Protein AF-A0A259Y8D0-F1 (afdb_monomer)

Structure (mmCIF, N/CA/C/O backbone):
data_AF-A0A259Y8D0-F1
#
_entry.id   AF-A0A259Y8D0-F1
#
loop_
_atom_site.group_PDB
_atom_site.id
_atom_site.type_symbol
_atom_site.label_atom_id
_atom_site.label_alt_id
_atom_site.label_comp_id
_atom_site.label_asym_id
_atom_site.label_entity_id
_atom_site.label_seq_id
_atom_site.pdbx_PDB_ins_code
_atom_site.Cartn_x
_atom_site.Cartn_y
_atom_site.Cartn_z
_atom_site.occupancy
_atom_site.B_iso_or_equiv
_atom_site.auth_seq_id
_atom_site.auth_comp_id
_atom_site.auth_asym_id
_atom_site.auth_atom_id
_atom_site.pdbx_PDB_model_num
ATOM 1 N N . MET A 1 1 ? -6.351 0.057 23.855 1.00 78.00 1 MET A N 1
ATOM 2 C CA . MET A 1 1 ? -6.871 -0.210 22.491 1.00 78.00 1 MET A CA 1
ATOM 3 C C . MET A 1 1 ? -7.832 0.919 22.173 1.00 78.00 1 MET A C 1
ATOM 5 O O . MET A 1 1 ? -8.224 1.600 23.100 1.00 78.00 1 MET A O 1
ATOM 9 N N . LYS A 1 2 ? -8.185 1.182 20.919 1.00 80.38 2 LYS A N 1
ATOM 10 C CA . LYS A 1 2 ? -9.158 2.220 20.550 1.00 80.38 2 LYS A CA 1
ATOM 11 C C . LYS A 1 2 ? -9.999 1.740 19.380 1.00 80.38 2 LYS A C 1
ATOM 13 O O . LYS A 1 2 ? -9.548 0.895 18.612 1.00 80.38 2 LYS A O 1
ATOM 18 N N . LEU A 1 3 ? -11.207 2.277 19.235 1.00 84.44 3 LEU A N 1
ATOM 19 C CA . LEU A 1 3 ? -11.969 2.098 18.001 1.00 84.44 3 LEU A CA 1
ATOM 20 C C . LEU A 1 3 ? -11.179 2.671 16.818 1.00 84.44 3 LEU A C 1
ATOM 22 O O . LEU A 1 3 ? -10.475 3.676 16.956 1.00 84.44 3 LEU A O 1
ATOM 26 N N . ALA A 1 4 ? -11.287 2.018 15.666 1.00 79.12 4 ALA A N 1
ATOM 27 C CA . ALA A 1 4 ? -10.722 2.517 14.422 1.00 79.12 4 ALA A CA 1
ATOM 28 C C . ALA A 1 4 ? -11.336 3.889 14.052 1.00 79.12 4 ALA A C 1
ATOM 30 O O . ALA A 1 4 ? -12.462 4.198 14.461 1.00 79.12 4 ALA A O 1
ATOM 31 N N . PRO A 1 5 ? -10.637 4.735 13.272 1.00 78.94 5 PRO A N 1
ATOM 32 C CA . PRO A 1 5 ? -11.161 6.037 12.864 1.00 78.94 5 PRO A CA 1
ATOM 33 C C . PRO A 1 5 ? -12.564 5.950 12.246 1.00 78.94 5 PRO A C 1
ATOM 35 O O . PRO A 1 5 ? -12.859 5.037 11.478 1.00 78.94 5 PRO A O 1
ATOM 38 N N . ARG A 1 6 ? -13.428 6.920 12.579 1.00 79.81 6 ARG A N 1
ATOM 39 C CA . ARG A 1 6 ? -14.836 7.014 12.132 1.00 79.81 6 ARG A CA 1
ATOM 40 C C . ARG A 1 6 ? -15.725 5.816 12.501 1.00 79.81 6 ARG A C 1
ATOM 42 O O . ARG A 1 6 ? -16.852 5.765 12.017 1.00 79.81 6 ARG A O 1
ATOM 49 N N . THR A 1 7 ? -15.246 4.913 13.357 1.00 86.25 7 THR A N 1
ATOM 50 C CA . THR A 1 7 ? -16.024 3.809 13.923 1.00 86.25 7 THR A CA 1
ATOM 51 C C . THR A 1 7 ? -16.591 4.221 15.277 1.00 86.25 7 THR A C 1
ATOM 53 O O . THR A 1 7 ? -15.884 4.816 16.091 1.00 86.25 7 THR A O 1
ATOM 56 N N . GLU A 1 8 ? -17.855 3.899 15.530 1.00 92.94 8 GLU A N 1
ATOM 57 C CA . GLU A 1 8 ? -18.569 4.274 16.750 1.00 92.94 8 GLU A CA 1
ATOM 58 C C . GLU A 1 8 ? -19.302 3.080 17.351 1.00 92.94 8 GLU A C 1
ATOM 60 O O . GLU A 1 8 ? -19.829 2.225 16.643 1.00 92.94 8 GLU A O 1
ATOM 65 N N . LEU A 1 9 ? -19.358 3.060 18.679 1.00 92.31 9 LEU A N 1
ATOM 66 C CA . LEU A 1 9 ? -20.240 2.200 19.452 1.00 92.31 9 LEU A CA 1
ATOM 67 C C . LEU A 1 9 ? -21.188 3.099 20.228 1.00 92.31 9 LEU A C 1
ATOM 69 O O . LEU A 1 9 ? -20.731 3.965 20.976 1.00 92.31 9 LEU A O 1
ATOM 73 N N . TYR A 1 10 ? -22.489 2.905 20.060 1.00 92.50 10 TYR A N 1
ATOM 74 C CA . TYR A 1 10 ? -23.485 3.716 20.749 1.00 92.50 10 TYR A CA 1
ATOM 75 C C . TYR A 1 10 ? -24.749 2.925 21.076 1.00 92.50 10 TYR A C 1
ATOM 77 O O . TYR A 1 10 ? -25.012 1.850 20.537 1.00 92.50 10 TYR A O 1
ATOM 85 N N . GLU A 1 11 ? -25.528 3.479 21.998 1.00 93.69 11 GLU A N 1
ATOM 86 C CA . GLU A 1 11 ? -26.860 3.003 22.352 1.00 93.69 11 GLU A CA 1
ATOM 87 C C . GLU A 1 11 ? -27.902 3.678 21.451 1.00 93.69 11 GLU A C 1
ATOM 89 O O . GLU A 1 11 ? -27.891 4.896 21.275 1.00 93.69 11 GLU A O 1
ATOM 94 N N . SER A 1 12 ? -28.788 2.876 20.873 1.00 92.38 12 SER A N 1
ATOM 95 C CA . SER A 1 12 ? -29.965 3.294 20.109 1.00 92.38 12 SER A CA 1
ATOM 96 C C . SER A 1 12 ? -31.240 2.867 20.838 1.00 92.38 12 SER A C 1
ATOM 98 O O . SER A 1 12 ? -31.193 2.009 21.721 1.00 92.38 12 SER A O 1
ATOM 100 N N . ASP A 1 13 ? -32.396 3.366 20.397 1.00 88.38 13 ASP A N 1
ATOM 101 C CA . ASP A 1 13 ? -33.708 2.962 20.933 1.00 88.38 13 ASP A CA 1
ATOM 102 C C . ASP A 1 13 ? -33.968 1.444 20.829 1.00 88.38 13 ASP A C 1
ATOM 104 O O . ASP A 1 13 ? -34.766 0.886 21.580 1.00 88.38 13 ASP A O 1
ATOM 108 N N . SER A 1 14 ? -33.290 0.764 19.898 1.00 85.19 14 SER A N 1
ATOM 109 C CA . SER A 1 14 ? -33.403 -0.680 19.652 1.00 85.19 14 SER A CA 1
ATOM 110 C C . SER A 1 14 ? -32.296 -1.530 20.292 1.00 85.19 14 SER A C 1
ATOM 112 O O . SER A 1 14 ? -32.296 -2.748 20.116 1.00 85.19 14 SER A O 1
ATOM 114 N N . GLY A 1 15 ? -31.354 -0.918 21.016 1.00 91.56 15 GLY A N 1
ATOM 115 C CA . GLY A 1 15 ? -30.192 -1.590 21.610 1.00 91.56 15 GLY A CA 1
ATOM 116 C C . GLY A 1 15 ? -28.860 -1.012 21.131 1.00 91.56 15 GLY A C 1
ATOM 117 O O . GLY A 1 15 ? -28.797 0.116 20.646 1.00 91.56 15 GLY A O 1
ATOM 118 N N . PHE A 1 16 ? -27.774 -1.770 21.262 1.00 93.50 16 PHE A N 1
ATOM 119 C CA . PHE A 1 16 ? -26.425 -1.281 20.961 1.00 93.50 16 PHE A CA 1
ATOM 120 C C . PHE A 1 16 ? -26.044 -1.483 19.496 1.00 93.50 16 PHE A C 1
ATOM 122 O O . PHE A 1 16 ? -26.379 -2.502 18.891 1.00 93.50 16 PHE A O 1
ATOM 129 N N . VAL A 1 17 ? -25.322 -0.518 18.931 1.00 93.62 17 VAL A N 1
ATOM 130 C CA . VAL A 1 17 ? -24.953 -0.489 17.512 1.00 93.62 17 VAL A CA 1
ATOM 131 C C . VAL A 1 17 ? -23.462 -0.212 17.358 1.00 93.62 17 VAL A C 1
ATOM 133 O O . VAL A 1 17 ? -22.900 0.631 18.057 1.00 93.62 17 VAL A O 1
ATOM 136 N N . LEU A 1 18 ? -22.838 -0.923 16.419 1.00 93.00 18 LEU A N 1
ATOM 137 C CA . LEU A 1 18 ? -21.553 -0.573 15.822 1.00 93.00 18 LEU A CA 1
ATOM 138 C C . LEU A 1 18 ? -21.813 0.145 14.496 1.00 93.00 18 LEU A C 1
ATOM 140 O O . LEU A 1 18 ? -22.412 -0.446 13.598 1.00 93.00 18 LEU A O 1
ATOM 144 N N . ARG A 1 19 ? -21.323 1.378 14.364 1.00 93.56 19 ARG A N 1
ATOM 145 C CA . ARG A 1 19 ? -21.245 2.093 13.086 1.00 93.56 19 ARG A CA 1
ATOM 146 C C . ARG A 1 19 ? -19.813 2.040 12.584 1.00 93.56 19 ARG A C 1
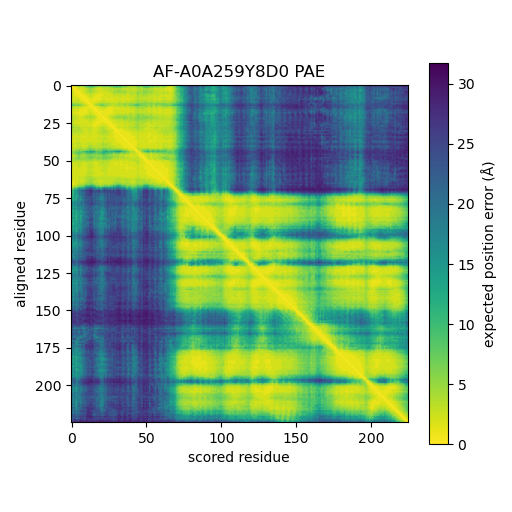ATOM 148 O O . ARG A 1 19 ? -18.900 2.469 13.289 1.00 93.56 19 ARG A O 1
ATOM 155 N N . THR A 1 20 ? -19.603 1.483 11.403 1.00 87.75 20 THR A N 1
ATOM 156 C CA . THR A 1 20 ? -18.277 1.333 10.793 1.00 87.75 20 THR A CA 1
ATOM 157 C C . THR A 1 20 ? -17.866 2.592 10.025 1.00 87.75 20 THR A C 1
ATOM 159 O O . THR A 1 20 ? -18.640 3.532 9.840 1.00 87.75 20 THR A O 1
ATOM 162 N N . ALA A 1 21 ? -16.603 2.651 9.595 1.00 83.19 21 ALA A N 1
ATOM 163 C CA . ALA A 1 21 ? -16.037 3.826 8.927 1.00 83.19 21 ALA A CA 1
ATOM 164 C C . ALA A 1 21 ? -16.689 4.158 7.566 1.00 83.19 21 ALA A C 1
ATOM 166 O O . ALA A 1 21 ? -16.626 5.309 7.123 1.00 83.19 21 ALA A O 1
ATOM 167 N N . ASP A 1 22 ? -17.290 3.162 6.920 1.00 84.25 22 ASP A N 1
ATOM 168 C CA . ASP A 1 22 ? -18.081 3.229 5.686 1.00 84.25 22 ASP A CA 1
ATOM 169 C C . ASP A 1 22 ? -19.583 3.459 5.932 1.00 84.25 22 ASP A C 1
ATOM 171 O O . ASP A 1 22 ? -20.365 3.442 4.986 1.00 84.25 22 ASP A O 1
ATOM 175 N N . ASP A 1 23 ? -19.961 3.764 7.176 1.00 86.94 23 ASP A N 1
ATOM 176 C CA . ASP A 1 23 ? -21.330 4.074 7.598 1.00 86.94 23 ASP A CA 1
ATOM 177 C C . ASP A 1 23 ? -22.300 2.879 7.564 1.00 86.94 23 ASP A C 1
ATOM 179 O O . ASP A 1 23 ? -23.520 3.049 7.601 1.00 86.94 23 ASP A O 1
ATOM 183 N N . GLU A 1 24 ? -21.781 1.648 7.559 1.00 89.25 24 GLU A N 1
ATOM 184 C CA . GLU A 1 24 ? -22.597 0.462 7.818 1.00 89.25 24 GLU A CA 1
ATOM 185 C C . GLU A 1 24 ? -22.925 0.336 9.311 1.00 89.25 24 GLU A C 1
ATOM 187 O O . GLU A 1 24 ? -22.173 0.764 10.189 1.00 89.25 24 GLU A O 1
ATOM 192 N N . HIS A 1 25 ? -24.093 -0.238 9.600 1.00 92.19 25 HIS A N 1
ATOM 193 C CA . HIS A 1 25 ? -24.653 -0.308 10.945 1.00 92.19 25 HIS A CA 1
ATOM 194 C C . HIS A 1 25 ? -24.932 -1.762 11.329 1.00 92.19 25 HIS A C 1
ATOM 196 O O . HIS A 1 25 ? -25.721 -2.446 10.676 1.00 92.19 25 HIS A O 1
ATOM 202 N N . PHE A 1 26 ? -24.327 -2.218 12.425 1.00 90.25 26 PHE A N 1
ATOM 203 C CA . PHE A 1 26 ? -24.471 -3.580 12.935 1.00 90.25 26 PHE A CA 1
ATOM 204 C C . PHE A 1 26 ? -25.063 -3.572 14.340 1.00 90.25 26 PHE A C 1
ATOM 206 O O . PHE A 1 26 ? -24.508 -2.969 15.259 1.00 90.25 26 PHE A O 1
ATOM 213 N N . ALA A 1 27 ? -26.175 -4.282 14.523 1.00 91.69 27 ALA A N 1
ATOM 214 C CA . ALA A 1 27 ? -26.769 -4.478 15.838 1.00 91.69 27 ALA A CA 1
ATOM 215 C C . ALA A 1 27 ? -25.906 -5.426 16.686 1.00 91.69 27 ALA A C 1
ATOM 217 O O . ALA A 1 27 ? -25.521 -6.511 16.244 1.00 91.69 27 ALA A O 1
ATOM 218 N N . LEU A 1 28 ? -25.636 -5.030 17.926 1.00 89.75 28 LEU A N 1
ATOM 219 C CA . LEU A 1 28 ? -24.888 -5.812 18.899 1.00 89.75 28 LEU A CA 1
ATOM 220 C C . LEU A 1 28 ? -25.861 -6.478 19.868 1.00 89.75 28 LEU A C 1
ATOM 222 O O . LEU A 1 28 ? -26.603 -5.812 20.586 1.00 89.75 28 LEU A O 1
ATOM 226 N N . ALA A 1 29 ? -25.827 -7.808 19.921 1.00 90.62 29 ALA A N 1
ATOM 227 C CA . ALA A 1 29 ? -26.634 -8.605 20.843 1.00 90.62 29 ALA A CA 1
ATOM 228 C C . ALA A 1 29 ? -26.028 -8.628 22.263 1.00 90.62 29 ALA A C 1
ATOM 230 O O . ALA A 1 29 ? -25.703 -9.693 22.799 1.00 90.62 29 ALA A O 1
ATOM 231 N N . LEU A 1 30 ? -25.847 -7.442 22.844 1.00 90.44 30 LEU A N 1
ATOM 232 C CA . LEU A 1 30 ? -25.327 -7.210 24.191 1.00 90.44 30 LEU A CA 1
ATOM 233 C C . LEU A 1 30 ? -26.409 -6.549 25.054 1.00 90.44 30 LEU A C 1
ATOM 235 O O . LEU A 1 30 ? -27.221 -5.780 24.543 1.00 90.44 30 LEU A O 1
ATOM 239 N N . ASP A 1 31 ? -26.425 -6.840 26.350 1.00 92.75 31 ASP A N 1
ATOM 240 C CA . ASP A 1 31 ? -27.136 -6.008 27.327 1.00 92.75 31 ASP A CA 1
ATOM 241 C C . ASP A 1 31 ? -26.266 -4.823 27.799 1.00 92.75 31 ASP A C 1
ATOM 243 O O . ASP A 1 31 ? -25.138 -4.639 27.338 1.00 92.75 31 ASP A O 1
ATOM 247 N N . ARG A 1 32 ? -26.805 -3.979 28.688 1.00 92.62 32 ARG A N 1
ATOM 248 C CA . ARG A 1 32 ? -26.113 -2.777 29.181 1.00 92.62 32 ARG A CA 1
ATOM 249 C C . ARG A 1 32 ? -24.816 -3.110 29.917 1.00 92.62 32 ARG A C 1
ATOM 251 O O . ARG A 1 32 ? -23.800 -2.486 29.633 1.00 92.62 32 ARG A O 1
ATOM 258 N N . ASP A 1 33 ? -24.833 -4.110 30.793 1.00 92.69 33 ASP A N 1
ATOM 259 C CA . ASP A 1 33 ? -23.656 -4.504 31.575 1.00 92.69 33 ASP A CA 1
ATOM 260 C C . ASP A 1 33 ? -22.582 -5.128 30.667 1.00 92.69 33 ASP A C 1
ATOM 262 O O . ASP A 1 33 ? -21.380 -4.909 30.843 1.00 92.69 33 ASP A O 1
ATOM 266 N N . GLU A 1 34 ? -23.002 -5.899 29.663 1.00 93.69 34 GLU A N 1
ATOM 267 C CA . GLU A 1 34 ? -22.141 -6.465 28.629 1.00 93.69 34 GLU A CA 1
ATOM 268 C C . GLU A 1 34 ? -21.532 -5.376 27.728 1.00 93.69 34 GLU A C 1
ATOM 270 O O . GLU A 1 34 ? -20.341 -5.440 27.401 1.00 93.69 34 GLU A O 1
ATOM 275 N N . PHE A 1 35 ? -22.313 -4.362 27.349 1.00 93.31 35 PHE A N 1
ATOM 276 C CA . PHE A 1 35 ? -21.828 -3.213 26.587 1.00 93.31 35 PHE A CA 1
ATOM 277 C C . PHE A 1 35 ? -20.830 -2.381 27.398 1.00 93.31 35 PHE A C 1
ATOM 279 O O . PHE A 1 35 ? -19.766 -2.039 26.884 1.00 93.31 35 PHE A O 1
ATOM 286 N N . ASP A 1 36 ? -21.111 -2.127 28.675 1.00 91.69 36 ASP A N 1
ATOM 287 C CA . ASP A 1 36 ? -20.216 -1.381 29.561 1.00 91.69 36 ASP A CA 1
ATOM 288 C C . ASP A 1 36 ? -18.882 -2.118 29.760 1.00 91.69 36 ASP A C 1
ATOM 290 O O . ASP A 1 36 ? -17.818 -1.496 29.731 1.00 91.69 36 ASP A O 1
ATOM 294 N N . GLN A 1 37 ? -18.903 -3.453 29.867 1.00 92.38 37 GLN A N 1
ATOM 295 C CA . GLN A 1 37 ? -17.678 -4.264 29.875 1.00 92.38 37 GLN A CA 1
ATOM 296 C C . GLN A 1 37 ? -16.875 -4.127 28.575 1.00 92.38 37 GLN A C 1
ATOM 298 O O . GLN A 1 37 ? -15.646 -4.034 28.617 1.00 92.38 37 GLN A O 1
ATOM 303 N N . LEU A 1 38 ? -17.543 -4.119 27.417 1.00 90.62 38 LEU A N 1
ATOM 304 C CA . LEU A 1 38 ? -16.879 -3.909 26.130 1.00 90.62 38 LEU A CA 1
ATOM 305 C C . LEU A 1 38 ? -16.286 -2.494 26.039 1.00 90.62 38 LEU A C 1
ATOM 307 O O . LEU A 1 38 ? -15.137 -2.341 25.628 1.00 90.62 38 LEU A O 1
ATOM 311 N N . ALA A 1 39 ? -17.028 -1.472 26.468 1.00 89.44 39 ALA A N 1
ATOM 312 C CA . ALA A 1 39 ? -16.575 -0.085 26.478 1.00 89.44 39 ALA A CA 1
ATOM 313 C C . ALA A 1 39 ? -15.357 0.114 27.396 1.00 89.44 39 ALA A C 1
ATOM 315 O O . ALA A 1 39 ? -14.392 0.767 27.002 1.00 89.44 39 ALA A O 1
ATOM 316 N N . GLN A 1 40 ? -15.346 -0.503 28.581 1.00 88.31 40 GLN A N 1
ATOM 317 C CA . GLN A 1 40 ? -14.193 -0.491 29.491 1.00 88.31 40 GLN A CA 1
ATOM 318 C C . GLN A 1 40 ? -12.967 -1.190 28.885 1.00 88.31 40 GLN A C 1
ATOM 320 O O . GLN A 1 40 ? -11.851 -0.671 28.960 1.00 88.31 40 GLN A O 1
ATOM 325 N N . ALA A 1 41 ? -13.165 -2.326 28.216 1.00 85.50 41 ALA A N 1
ATOM 326 C CA . ALA A 1 41 ? -12.082 -3.020 27.524 1.00 85.50 41 ALA A CA 1
ATOM 327 C C . ALA A 1 41 ? -11.484 -2.177 26.392 1.00 85.50 41 ALA A C 1
ATOM 329 O O . ALA A 1 41 ? -10.262 -2.103 26.239 1.00 85.50 41 ALA A O 1
ATOM 330 N N . LEU A 1 42 ? -12.337 -1.486 25.636 1.00 85.62 42 LEU A N 1
ATOM 331 C CA . LEU A 1 42 ? -11.923 -0.563 24.585 1.00 85.62 42 LEU A CA 1
ATOM 332 C C . LEU A 1 42 ? -11.311 0.728 25.127 1.00 85.62 42 LEU A C 1
ATOM 334 O O . LEU A 1 42 ? -10.478 1.303 24.449 1.00 85.62 42 LEU A O 1
ATOM 338 N N . ALA A 1 43 ? -11.648 1.163 26.339 1.00 80.81 43 ALA A N 1
ATOM 339 C CA . ALA A 1 43 ? -10.971 2.267 27.020 1.00 80.81 43 ALA A CA 1
ATOM 340 C C . ALA A 1 43 ? -9.627 1.851 27.654 1.00 80.81 43 ALA A C 1
ATOM 342 O O . ALA A 1 43 ? -8.930 2.687 28.226 1.00 80.81 43 ALA A O 1
ATOM 343 N N . GLY A 1 44 ? -9.262 0.564 27.576 1.00 74.12 44 GLY A N 1
ATOM 344 C CA . GLY A 1 44 ? -8.030 0.024 28.150 1.00 74.12 44 GLY A CA 1
ATOM 345 C C . GLY A 1 44 ? -8.046 -0.098 29.676 1.00 74.12 44 GLY A C 1
ATOM 346 O O . GLY A 1 44 ? -6.986 -0.278 30.270 1.00 74.12 44 GLY A O 1
ATOM 347 N N . SER A 1 45 ? -9.214 0.003 30.318 1.00 71.62 45 SER A N 1
ATOM 348 C CA . SER A 1 45 ? -9.320 -0.007 31.779 1.00 71.62 45 SER A CA 1
ATOM 349 C C . SER A 1 45 ? -9.416 -1.419 32.357 1.00 71.62 45 SER A C 1
ATOM 351 O O . SER A 1 45 ? -8.711 -1.728 33.316 1.00 71.62 45 SER A O 1
ATOM 353 N N . VAL A 1 46 ? -10.260 -2.290 31.790 1.00 80.88 46 VAL A N 1
ATOM 354 C CA . VAL A 1 46 ? -10.521 -3.639 32.326 1.00 80.88 46 VAL A CA 1
ATOM 355 C C . VAL A 1 46 ? -10.839 -4.617 31.195 1.00 80.88 46 VAL A C 1
ATOM 357 O O . VAL A 1 46 ? -11.640 -4.315 30.318 1.00 80.88 46 VAL A O 1
ATOM 360 N N . ALA A 1 47 ? -10.238 -5.811 31.211 1.00 81.31 47 ALA A N 1
ATOM 361 C CA . ALA A 1 47 ? -10.590 -6.867 30.261 1.00 81.31 47 ALA A CA 1
ATOM 362 C C . ALA A 1 47 ? -12.019 -7.390 30.524 1.00 81.31 47 ALA A C 1
ATOM 364 O O . ALA A 1 47 ? -12.385 -7.571 31.689 1.00 81.31 47 ALA A O 1
ATOM 365 N N . PRO A 1 48 ? -12.818 -7.706 29.486 1.00 85.44 48 PRO A N 1
ATOM 366 C CA . PRO A 1 48 ? -14.179 -8.178 29.697 1.00 85.44 48 PRO A CA 1
ATOM 367 C C . PRO A 1 48 ? -14.168 -9.530 30.412 1.00 85.44 48 PRO A C 1
ATOM 369 O O . PRO A 1 48 ? -13.307 -10.375 30.150 1.00 85.44 48 PRO A O 1
ATOM 372 N N . VAL A 1 49 ? -15.142 -9.766 31.291 1.00 86.19 49 VAL A N 1
ATOM 373 C CA . VAL A 1 49 ? -15.248 -11.015 32.064 1.00 86.19 49 VAL A CA 1
ATOM 374 C C . VAL A 1 49 ? -16.245 -11.962 31.400 1.00 86.19 49 VAL A C 1
ATOM 376 O O . VAL A 1 49 ? -15.946 -13.151 31.226 1.00 86.19 49 VAL A O 1
ATOM 379 N N . SER A 1 50 ? -17.383 -11.415 30.966 1.00 88.38 50 SER A N 1
ATOM 380 C CA . SER A 1 50 ? -18.479 -12.141 30.323 1.00 88.38 50 SER A CA 1
ATOM 381 C C . SER A 1 50 ? -18.103 -12.672 28.933 1.00 88.38 50 SER A C 1
ATOM 383 O O . SER A 1 50 ? -17.261 -12.111 28.229 1.00 88.38 50 SER A O 1
ATOM 385 N N . ALA A 1 51 ? -18.748 -13.765 28.512 1.00 87.81 51 ALA A N 1
ATOM 386 C CA . ALA A 1 51 ? -18.450 -14.429 27.241 1.00 87.81 51 ALA A CA 1
ATOM 387 C C . ALA A 1 51 ? -18.783 -13.558 26.018 1.00 87.81 51 ALA A C 1
ATOM 389 O O . ALA A 1 51 ? -17.938 -13.421 25.136 1.00 87.81 51 ALA A O 1
ATOM 390 N N . LYS A 1 52 ? -19.965 -12.921 25.969 1.00 90.75 52 LYS A N 1
ATOM 391 C CA . LYS A 1 52 ? -20.355 -12.125 24.794 1.00 90.75 52 LYS A CA 1
ATOM 392 C C . LYS A 1 52 ? -19.462 -10.901 24.560 1.00 90.75 52 LYS A C 1
ATOM 394 O O . LYS A 1 52 ? -19.023 -10.743 23.424 1.00 90.75 52 LYS A O 1
ATOM 399 N N . PRO A 1 53 ? -19.099 -10.087 25.573 1.00 90.00 53 PRO A N 1
ATOM 400 C CA . PRO A 1 53 ? -18.147 -8.991 25.381 1.00 90.00 53 PRO A CA 1
ATOM 401 C C . PRO A 1 53 ? -16.768 -9.462 24.908 1.00 90.00 53 PRO A C 1
ATOM 403 O O . PRO A 1 53 ? -16.162 -8.810 24.063 1.00 90.00 53 PRO A O 1
ATOM 406 N N . LYS A 1 54 ? -16.282 -10.623 25.382 1.00 86.19 54 LYS A N 1
ATOM 407 C CA . LYS A 1 54 ? -15.040 -11.233 24.869 1.00 86.19 54 LYS A CA 1
ATOM 408 C C . LYS A 1 54 ? -15.157 -11.594 23.391 1.00 86.19 54 LYS A C 1
ATOM 410 O O . LYS A 1 54 ? -14.255 -11.286 22.617 1.00 86.19 54 LYS A O 1
ATOM 415 N N . THR A 1 55 ? -16.261 -12.225 22.995 1.00 86.88 55 THR A N 1
ATOM 416 C CA . THR A 1 55 ? -16.521 -12.576 21.593 1.00 86.88 55 THR A CA 1
ATOM 417 C C . THR A 1 55 ? -16.652 -11.330 20.722 1.00 86.88 55 THR A C 1
ATOM 419 O O . THR A 1 55 ? -16.045 -11.283 19.657 1.00 86.88 55 THR A O 1
ATOM 422 N N . ALA A 1 56 ? -17.375 -10.306 21.183 1.00 89.19 56 ALA A N 1
ATOM 423 C CA . ALA A 1 56 ? -17.523 -9.037 20.477 1.00 89.19 56 ALA A CA 1
ATOM 424 C C . ALA A 1 56 ? -16.169 -8.339 20.296 1.00 89.19 56 ALA A C 1
ATOM 426 O O . ALA A 1 56 ? -15.815 -7.979 19.178 1.00 89.19 56 ALA A O 1
ATOM 427 N N . LEU A 1 57 ? -15.366 -8.229 21.359 1.00 86.75 57 LEU A N 1
ATOM 428 C CA . LEU A 1 57 ? -14.020 -7.660 21.287 1.00 86.75 57 LEU A CA 1
ATOM 429 C C . LEU A 1 57 ? -13.123 -8.437 20.314 1.00 86.75 57 LEU A C 1
ATOM 431 O O . LEU A 1 57 ? -12.429 -7.831 19.502 1.00 86.75 57 LEU A O 1
ATOM 435 N N . SER A 1 58 ? -13.162 -9.772 20.359 1.00 81.31 58 SER A N 1
ATOM 436 C CA . SER A 1 58 ? -12.411 -10.614 19.423 1.00 81.31 58 SER A CA 1
ATOM 437 C C . SER A 1 58 ? -12.856 -10.389 17.979 1.00 81.31 58 SER A C 1
ATOM 439 O O . SER A 1 58 ? -12.005 -10.259 17.108 1.00 81.31 58 SER A O 1
ATOM 441 N N . ALA A 1 59 ? -14.163 -10.316 17.718 1.00 82.75 59 ALA A N 1
ATOM 442 C CA . ALA A 1 59 ? -14.699 -10.073 16.382 1.00 82.75 59 ALA A CA 1
ATOM 443 C C . ALA A 1 59 ? -14.295 -8.690 15.855 1.00 82.75 59 ALA A C 1
ATOM 445 O O . ALA A 1 59 ? -13.864 -8.577 14.713 1.00 82.75 59 ALA A O 1
ATOM 446 N N . LEU A 1 60 ? -14.358 -7.657 16.700 1.00 85.00 60 LEU A N 1
ATOM 447 C CA . LEU A 1 60 ? -13.928 -6.302 16.354 1.00 85.00 60 LEU A CA 1
ATOM 448 C C . LEU A 1 60 ? -12.426 -6.227 16.045 1.00 85.00 60 LEU A C 1
ATOM 450 O O . LEU A 1 60 ? -12.033 -5.525 15.116 1.00 85.00 60 LEU A O 1
ATOM 454 N N . LEU A 1 61 ? -11.591 -6.962 16.786 1.00 79.81 61 LEU A N 1
ATOM 455 C CA . LEU A 1 61 ? -10.157 -7.081 16.504 1.00 79.81 61 LEU A CA 1
ATOM 456 C C . LEU A 1 61 ? -9.907 -7.810 15.179 1.00 79.81 61 LEU A C 1
ATOM 458 O O . LEU A 1 61 ? -9.139 -7.327 14.353 1.00 79.81 61 LEU A O 1
ATOM 462 N N . THR A 1 62 ? -10.575 -8.943 14.948 1.00 74.44 62 THR A N 1
ATOM 463 C CA . THR A 1 62 ? -10.435 -9.718 13.705 1.00 74.44 62 THR A CA 1
ATOM 464 C C . THR A 1 62 ? -10.921 -8.943 12.479 1.00 74.44 62 THR A C 1
ATOM 466 O O . THR A 1 62 ? -10.309 -9.040 11.421 1.00 74.44 62 THR A O 1
ATOM 469 N N . ALA A 1 63 ? -11.987 -8.154 12.618 1.00 75.56 63 ALA A N 1
ATOM 470 C CA . ALA A 1 63 ? -12.526 -7.306 11.556 1.00 75.56 63 ALA A CA 1
ATOM 471 C C . ALA A 1 63 ? -11.761 -5.979 11.376 1.00 75.56 63 ALA A C 1
ATOM 473 O O . ALA A 1 63 ? -12.065 -5.216 10.465 1.00 75.56 63 ALA A O 1
ATOM 474 N N . GLY A 1 64 ? -10.773 -5.680 12.230 1.00 77.94 64 GLY A N 1
ATOM 475 C CA . GLY A 1 64 ? -9.974 -4.454 12.137 1.00 77.94 64 GLY A CA 1
ATOM 476 C C . GLY A 1 64 ? -10.695 -3.178 12.593 1.00 77.94 64 GLY A C 1
ATOM 477 O O . GLY A 1 64 ? -10.234 -2.076 12.306 1.00 77.94 64 GLY A O 1
ATOM 478 N N . HIS A 1 65 ? -11.805 -3.295 13.325 1.00 84.00 65 HIS A N 1
ATOM 479 C CA . HIS A 1 65 ? -12.548 -2.156 13.883 1.00 84.00 65 HIS A CA 1
ATOM 480 C C . HIS A 1 65 ? -11.957 -1.631 15.200 1.00 84.00 65 HIS A C 1
ATOM 482 O O . HIS A 1 65 ? -12.412 -0.613 15.725 1.00 84.00 65 HIS A O 1
ATOM 488 N N . VAL A 1 66 ? -10.946 -2.313 15.746 1.00 80.69 66 VAL A N 1
ATOM 489 C CA . VAL A 1 66 ? -10.224 -1.927 16.963 1.00 80.69 66 VAL A CA 1
ATOM 490 C C . VAL A 1 66 ? -8.728 -1.944 16.683 1.00 80.69 66 VAL A C 1
ATOM 492 O O . VAL A 1 66 ? -8.191 -2.935 16.195 1.00 80.69 66 VAL A O 1
ATOM 495 N N . VAL A 1 67 ? -8.053 -0.853 17.033 1.00 73.00 67 VAL A N 1
ATOM 496 C CA . VAL A 1 67 ? -6.605 -0.677 16.906 1.00 73.00 67 VAL A CA 1
ATOM 497 C C . VAL A 1 67 ? -5.928 -0.714 18.288 1.00 73.00 67 VAL A C 1
ATOM 499 O O . VAL A 1 67 ? -6.513 -0.272 19.283 1.00 73.00 67 VAL A O 1
ATOM 502 N N . PRO A 1 68 ? -4.704 -1.252 18.423 1.00 64.44 68 PRO A N 1
ATOM 503 C CA . PRO A 1 68 ? -3.934 -1.172 19.667 1.00 64.44 68 PRO A CA 1
ATOM 504 C C . PRO A 1 68 ? -3.713 0.287 20.111 1.00 64.44 68 PRO A C 1
ATOM 506 O O . PRO A 1 68 ? -3.581 1.174 19.276 1.00 64.44 68 PRO A O 1
ATOM 509 N N . ASP A 1 69 ? -3.627 0.550 21.426 1.00 61.50 69 ASP A N 1
ATOM 510 C CA . ASP A 1 69 ? -3.287 1.905 21.936 1.00 61.50 69 ASP A CA 1
ATOM 511 C C . ASP A 1 69 ? -1.861 2.334 21.554 1.00 61.50 69 ASP A C 1
ATOM 513 O O . ASP A 1 69 ? -1.514 3.511 21.566 1.00 61.50 69 ASP A O 1
ATOM 517 N N . SER A 1 70 ? -1.031 1.361 21.187 1.00 47.31 70 SER A N 1
ATOM 518 C CA . SER A 1 70 ? 0.314 1.539 20.676 1.00 47.31 70 SER A CA 1
ATOM 519 C C . SER A 1 70 ? 0.309 1.488 19.149 1.00 47.31 70 SER A C 1
ATOM 521 O O . SER A 1 70 ? 0.637 0.457 18.572 1.00 47.31 70 SER A O 1
ATOM 523 N N . SER A 1 71 ? -0.054 2.585 18.491 1.00 50.41 71 SER A N 1
ATOM 524 C CA . SER A 1 71 ? 0.695 3.040 17.314 1.00 50.41 71 SER A CA 1
ATOM 525 C C . SER A 1 71 ? 0.209 4.417 16.860 1.00 50.41 71 SER A C 1
ATOM 527 O O . SER A 1 71 ? -0.367 4.563 15.786 1.00 50.41 71 SER A O 1
ATOM 529 N N . THR A 1 72 ? 0.595 5.469 17.579 1.00 55.09 72 THR A N 1
ATOM 530 C CA . THR A 1 72 ? 1.124 6.650 16.874 1.00 55.09 72 THR A CA 1
ATOM 531 C C . THR A 1 72 ? 2.501 6.284 16.309 1.00 55.09 72 THR A C 1
ATOM 533 O O . THR A 1 72 ? 3.512 6.896 16.641 1.00 55.09 72 THR A O 1
ATOM 536 N N . GLU A 1 73 ? 2.578 5.182 15.561 1.00 62.06 73 GLU A N 1
ATOM 537 C CA . GLU A 1 73 ? 3.776 4.842 14.817 1.00 62.06 73 GLU A CA 1
ATOM 538 C C . GLU A 1 73 ? 3.805 5.857 13.688 1.00 62.06 73 GLU A C 1
ATOM 540 O O . GLU A 1 73 ? 3.030 5.769 12.732 1.00 62.06 73 GLU A O 1
ATOM 545 N N . GLU A 1 74 ? 4.615 6.891 13.883 1.00 74.12 74 GLU A N 1
ATOM 546 C CA . GLU A 1 74 ? 4.866 7.862 12.843 1.00 74.12 74 GLU A CA 1
ATOM 547 C C . GLU A 1 74 ? 5.581 7.152 11.699 1.00 74.12 74 GLU A C 1
ATOM 549 O O . GLU A 1 74 ? 6.626 6.525 11.891 1.00 74.12 74 GLU A O 1
ATOM 554 N N . VAL A 1 75 ? 4.994 7.257 10.510 1.00 84.00 75 VAL A N 1
ATOM 555 C CA . VAL A 1 75 ? 5.546 6.701 9.279 1.00 84.00 75 VAL A CA 1
ATOM 556 C C . VAL A 1 75 ? 5.9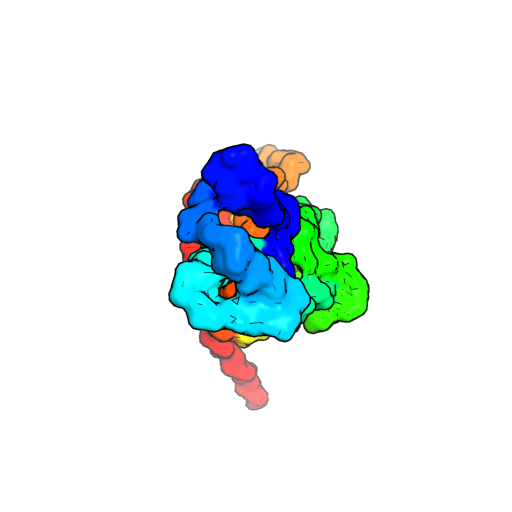39 7.849 8.361 1.00 84.00 75 VAL A C 1
ATOM 558 O O . VAL A 1 75 ? 5.104 8.657 7.956 1.00 84.00 75 VAL A O 1
ATOM 561 N N . ALA A 1 76 ? 7.214 7.928 8.000 1.00 88.00 76 ALA A N 1
ATOM 562 C CA . ALA A 1 76 ? 7.694 8.897 7.025 1.00 88.00 76 ALA A CA 1
ATOM 563 C C . ALA A 1 76 ? 7.491 8.341 5.615 1.00 88.00 76 ALA A C 1
ATOM 565 O O . ALA A 1 76 ? 8.003 7.272 5.294 1.00 88.00 76 ALA A O 1
ATOM 566 N N . VAL A 1 77 ? 6.793 9.073 4.748 1.00 90.56 77 VAL A N 1
ATOM 567 C CA . VAL A 1 77 ? 6.716 8.749 3.316 1.00 90.56 77 VAL A CA 1
ATOM 568 C C . VAL A 1 77 ? 7.709 9.633 2.567 1.00 90.56 77 VAL A C 1
ATOM 570 O O . VAL A 1 77 ? 7.561 10.851 2.523 1.00 90.56 77 VAL A O 1
ATOM 573 N N . LEU A 1 78 ? 8.740 9.015 1.995 1.00 90.62 78 LEU A N 1
ATOM 574 C CA . LEU A 1 78 ? 9.810 9.671 1.251 1.00 90.62 78 LEU A CA 1
ATOM 575 C C . LEU A 1 78 ? 9.527 9.547 -0.251 1.00 90.62 78 LEU A C 1
ATOM 577 O O . LEU A 1 78 ? 9.911 8.571 -0.895 1.00 90.62 78 LEU A O 1
ATOM 581 N N . GLY A 1 79 ? 8.825 10.531 -0.804 1.00 86.62 79 GLY A N 1
ATOM 582 C CA . GLY A 1 79 ? 8.488 10.614 -2.225 1.00 86.62 79 GLY A CA 1
ATOM 583 C C . GLY A 1 79 ? 7.455 11.710 -2.481 1.00 86.62 79 GLY A C 1
ATOM 584 O O . GLY A 1 79 ? 6.707 12.075 -1.578 1.00 86.62 79 GLY A O 1
ATOM 585 N N . CYS A 1 80 ? 7.413 12.248 -3.701 1.00 83.44 80 CYS A N 1
ATOM 586 C CA . CYS A 1 80 ? 6.484 13.323 -4.083 1.00 83.44 80 CYS A CA 1
ATOM 587 C C . CYS A 1 80 ? 5.526 12.952 -5.230 1.00 83.44 80 CYS A C 1
ATOM 589 O O . CYS A 1 80 ? 4.784 13.809 -5.703 1.00 83.44 80 CYS A O 1
ATOM 591 N N . GLY A 1 81 ? 5.537 11.691 -5.675 1.00 88.31 81 GLY A N 1
ATOM 592 C CA . GLY A 1 81 ? 4.673 11.190 -6.747 1.00 88.31 81 GLY A CA 1
ATOM 593 C C . GLY A 1 81 ? 3.236 10.880 -6.307 1.00 88.31 81 GLY A C 1
ATOM 594 O O . GLY A 1 81 ? 2.900 10.925 -5.120 1.00 88.31 81 GLY A O 1
ATOM 595 N N . SER A 1 82 ? 2.390 10.509 -7.269 1.00 91.31 82 SER A N 1
ATOM 596 C CA . SER A 1 82 ? 0.983 10.154 -7.051 1.00 91.31 82 SER A CA 1
ATOM 597 C C . SER A 1 82 ? 0.822 8.991 -6.070 1.00 91.31 82 SER A C 1
ATOM 599 O O . SER A 1 82 ? -0.068 9.028 -5.221 1.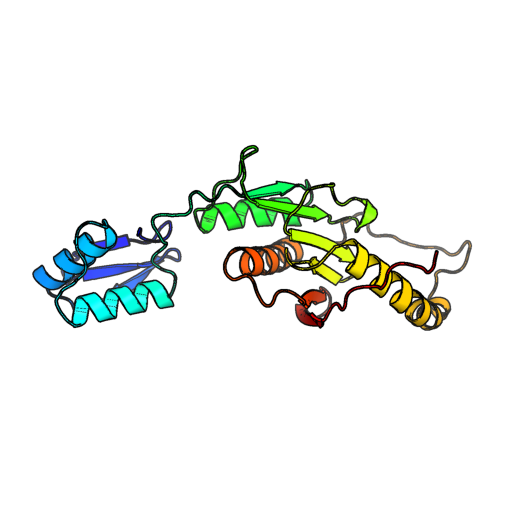00 91.31 82 SER A O 1
ATOM 601 N N . VAL A 1 83 ? 1.699 7.979 -6.126 1.00 93.38 83 VAL A N 1
ATOM 602 C CA . VAL A 1 83 ? 1.653 6.852 -5.171 1.00 93.38 83 VAL A CA 1
ATOM 603 C C . VAL A 1 83 ? 1.970 7.321 -3.752 1.00 93.38 83 VAL A C 1
ATOM 605 O O . VAL A 1 83 ? 1.313 6.892 -2.806 1.00 93.38 83 VAL A O 1
ATOM 608 N N . ALA A 1 84 ? 2.943 8.222 -3.590 1.00 92.00 84 ALA A N 1
ATOM 609 C CA . ALA A 1 84 ? 3.294 8.770 -2.282 1.00 92.00 84 ALA A CA 1
ATOM 610 C C . ALA A 1 84 ? 2.128 9.579 -1.692 1.00 92.00 84 ALA A C 1
ATOM 612 O O . ALA A 1 84 ? 1.774 9.387 -0.529 1.00 92.00 84 ALA A O 1
ATOM 613 N N . ALA A 1 85 ? 1.481 10.420 -2.505 1.00 90.00 85 ALA A N 1
ATOM 614 C CA . ALA A 1 85 ? 0.307 11.187 -2.094 1.00 90.00 85 ALA A CA 1
ATOM 615 C C . ALA A 1 85 ? -0.869 10.279 -1.683 1.00 90.00 85 ALA A C 1
ATOM 617 O O . ALA A 1 85 ? -1.466 10.480 -0.621 1.00 90.00 85 ALA A O 1
ATOM 618 N N . ALA A 1 86 ? -1.166 9.244 -2.477 1.00 91.19 86 ALA A N 1
ATOM 619 C CA . ALA A 1 86 ? -2.200 8.263 -2.154 1.00 91.19 86 ALA A CA 1
ATOM 620 C C . ALA A 1 86 ? -1.884 7.511 -0.848 1.00 91.19 86 ALA A C 1
ATOM 622 O O . ALA A 1 86 ? -2.760 7.354 0.004 1.00 91.19 86 ALA A O 1
ATOM 623 N N . LEU A 1 87 ? -0.624 7.112 -0.649 1.00 92.12 87 LEU A N 1
ATOM 624 C CA . LEU A 1 87 ? -0.176 6.418 0.557 1.00 92.12 87 LEU A CA 1
ATOM 625 C C . LEU A 1 87 ? -0.323 7.281 1.815 1.00 92.12 87 LEU A C 1
ATOM 627 O O . LEU A 1 87 ? -0.828 6.788 2.819 1.00 92.12 87 LEU A O 1
ATOM 631 N N . VAL A 1 88 ? 0.049 8.565 1.761 1.00 89.94 88 VAL A N 1
ATOM 632 C CA . VAL A 1 88 ? -0.165 9.510 2.874 1.00 89.94 88 VAL A CA 1
ATOM 633 C C . VAL A 1 88 ? -1.651 9.590 3.238 1.00 89.94 88 VAL A C 1
ATOM 635 O O . VAL A 1 88 ? -2.009 9.481 4.411 1.00 89.94 88 VAL A O 1
ATOM 638 N N . GLY A 1 89 ? -2.529 9.711 2.236 1.00 82.81 89 GLY A N 1
ATOM 639 C CA . GLY A 1 89 ? -3.975 9.730 2.455 1.00 82.81 89 GLY A CA 1
ATOM 640 C C . GLY A 1 89 ? -4.499 8.446 3.107 1.00 82.81 89 GLY A C 1
ATOM 641 O O . GLY A 1 89 ? -5.339 8.506 4.004 1.00 82.81 89 GLY A O 1
ATOM 642 N N . MET A 1 90 ? -3.991 7.284 2.694 1.00 86.69 90 MET A N 1
ATOM 643 C CA . MET A 1 90 ? -4.387 5.990 3.255 1.00 86.69 90 MET A CA 1
ATOM 644 C C . MET A 1 90 ? -3.852 5.763 4.676 1.00 86.69 90 MET A C 1
ATOM 646 O O . MET A 1 90 ? -4.603 5.290 5.527 1.00 86.69 90 MET A O 1
ATOM 650 N N . L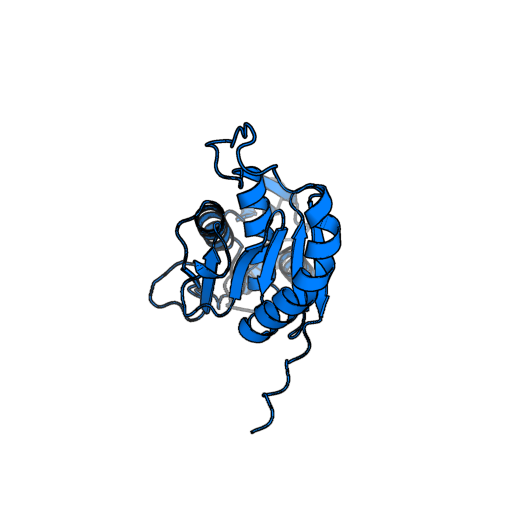EU A 1 91 ? -2.604 6.153 4.962 1.00 84.44 91 LEU A N 1
ATOM 651 C CA . LEU A 1 91 ? -2.017 6.097 6.308 1.00 84.44 91 LEU A CA 1
ATOM 652 C C . LEU A 1 91 ? -2.849 6.908 7.312 1.00 84.44 91 LEU A C 1
ATOM 654 O O . LEU A 1 91 ? -3.178 6.403 8.386 1.00 84.44 91 LEU A O 1
ATOM 658 N N . GLY A 1 92 ? -3.281 8.112 6.923 1.00 76.19 92 GLY A N 1
ATOM 659 C CA . GLY A 1 92 ? -4.159 8.937 7.753 1.00 76.19 92 GLY A CA 1
ATOM 660 C C . GLY A 1 92 ? -5.506 8.272 8.061 1.00 76.19 92 GLY A C 1
ATOM 661 O O . GLY A 1 92 ? -5.994 8.362 9.187 1.00 76.19 92 GLY A O 1
ATOM 662 N N . ARG A 1 93 ? -6.096 7.543 7.100 1.00 76.81 93 ARG A N 1
ATOM 663 C CA . ARG A 1 93 ? -7.372 6.823 7.303 1.00 76.81 93 ARG A CA 1
ATOM 664 C C . ARG A 1 93 ? -7.257 5.664 8.290 1.00 76.81 93 ARG A C 1
ATOM 666 O O . ARG A 1 93 ? -8.227 5.387 8.986 1.00 76.81 93 ARG A O 1
ATOM 673 N N . VAL A 1 94 ? -6.094 5.016 8.378 1.00 74.12 94 VAL A N 1
ATOM 674 C CA . VAL A 1 94 ? -5.840 3.938 9.353 1.00 74.12 94 VAL A CA 1
ATOM 675 C C . VAL A 1 94 ? -5.280 4.449 10.685 1.00 74.12 94 VAL A C 1
ATOM 677 O O . VAL A 1 94 ? -4.850 3.661 11.521 1.00 74.12 94 VAL A O 1
ATOM 680 N N . GLY A 1 95 ? -5.279 5.769 10.899 1.00 67.44 95 GLY A N 1
ATOM 681 C CA . GLY A 1 95 ? -4.844 6.380 12.153 1.00 67.44 95 GLY A CA 1
ATOM 682 C C . GLY A 1 95 ? -3.327 6.448 12.340 1.00 67.44 95 GLY A C 1
ATOM 683 O O . GLY A 1 95 ? -2.880 6.713 13.454 1.00 67.44 95 GLY A O 1
ATOM 684 N N . LYS A 1 96 ? -2.528 6.239 11.282 1.00 73.25 96 LYS A N 1
ATOM 685 C CA . LYS A 1 96 ? -1.074 6.455 11.318 1.00 73.25 96 LYS A CA 1
ATOM 686 C C . LYS A 1 96 ? -0.756 7.910 10.971 1.00 73.25 96 LYS A C 1
ATOM 688 O O . LYS A 1 96 ? -1.227 8.439 9.964 1.00 73.25 96 LYS A O 1
ATOM 693 N N . SER A 1 97 ? 0.048 8.563 11.806 1.00 69.25 97 SER A N 1
ATOM 694 C CA . SER A 1 97 ? 0.554 9.914 11.553 1.00 69.25 97 SER A CA 1
ATOM 695 C C . SER A 1 97 ? 1.773 9.873 10.631 1.00 69.25 97 SER A C 1
ATOM 697 O O . SER A 1 97 ? 2.577 8.943 10.670 1.00 69.25 97 SER A O 1
ATOM 699 N N . THR A 1 98 ? 1.930 10.901 9.797 1.00 70.50 98 THR A N 1
ATOM 700 C CA . THR A 1 98 ? 3.125 11.085 8.965 1.00 70.50 98 THR A CA 1
ATOM 701 C C . THR A 1 98 ? 3.962 12.232 9.514 1.00 70.50 98 THR A C 1
ATOM 703 O O . THR A 1 98 ? 3.451 13.343 9.651 1.00 70.50 98 THR A O 1
ATOM 706 N N . GLY A 1 99 ? 5.237 11.985 9.816 1.00 66.31 99 GLY A N 1
ATOM 707 C CA . GLY A 1 99 ? 6.113 12.957 10.473 1.00 66.31 99 GLY A CA 1
ATOM 708 C C . GLY A 1 99 ? 7.589 12.741 10.145 1.00 66.31 99 GLY A C 1
ATOM 709 O O . GLY A 1 99 ? 7.988 11.663 9.715 1.00 66.31 99 GLY A O 1
ATOM 710 N N . HIS A 1 100 ? 8.412 13.776 10.337 1.00 58.97 100 HIS A N 1
ATOM 711 C CA . HIS A 1 100 ? 9.869 13.691 10.138 1.00 58.97 100 HIS A CA 1
ATOM 712 C C . HIS A 1 100 ? 10.584 12.939 11.277 1.00 58.97 100 HIS A C 1
ATOM 714 O O . HIS A 1 100 ? 11.724 12.523 11.099 1.00 58.97 100 HIS A O 1
ATOM 720 N N . ALA A 1 101 ? 9.923 12.748 12.426 1.00 58.34 101 ALA A N 1
ATOM 721 C CA . ALA A 1 101 ? 10.427 11.987 13.572 1.00 58.34 101 ALA A CA 1
ATOM 722 C C . ALA A 1 101 ? 9.999 10.505 13.539 1.00 58.34 101 ALA A C 1
ATOM 724 O O . ALA A 1 101 ? 10.041 9.815 14.558 1.00 58.34 101 ALA A O 1
ATOM 725 N N . ALA A 1 102 ? 9.596 10.019 12.364 1.00 68.38 102 ALA A N 1
ATOM 726 C CA . ALA A 1 102 ? 9.118 8.665 12.163 1.00 68.38 102 ALA A CA 1
ATOM 727 C C . ALA A 1 102 ? 10.155 7.603 12.539 1.00 68.38 102 ALA A C 1
ATOM 729 O O . ALA A 1 102 ? 11.317 7.666 12.137 1.00 68.38 102 ALA A O 1
ATOM 730 N N . THR A 1 103 ? 9.695 6.569 13.239 1.00 70.06 103 THR A N 1
ATOM 731 C CA . THR A 1 103 ? 10.484 5.364 13.529 1.00 70.06 103 THR A CA 1
ATOM 732 C C . THR A 1 103 ? 10.600 4.449 12.314 1.00 70.06 103 THR A C 1
ATOM 734 O O . THR A 1 103 ? 11.493 3.606 12.268 1.00 70.06 103 THR A O 1
ATOM 737 N N . ARG A 1 104 ? 9.709 4.617 11.328 1.00 80.50 104 ARG A N 1
ATOM 738 C CA . ARG A 1 104 ? 9.652 3.814 10.109 1.00 80.50 104 ARG A CA 1
ATOM 739 C C . ARG A 1 104 ? 9.497 4.707 8.885 1.00 80.50 104 ARG A C 1
ATOM 741 O O . ARG A 1 104 ? 8.698 5.638 8.884 1.00 80.50 104 ARG A O 1
ATOM 748 N N . SER A 1 105 ? 10.242 4.423 7.826 1.00 88.31 105 SER A N 1
ATOM 749 C CA . SER A 1 105 ? 10.227 5.216 6.592 1.00 88.31 105 SER A CA 1
ATOM 750 C C . SE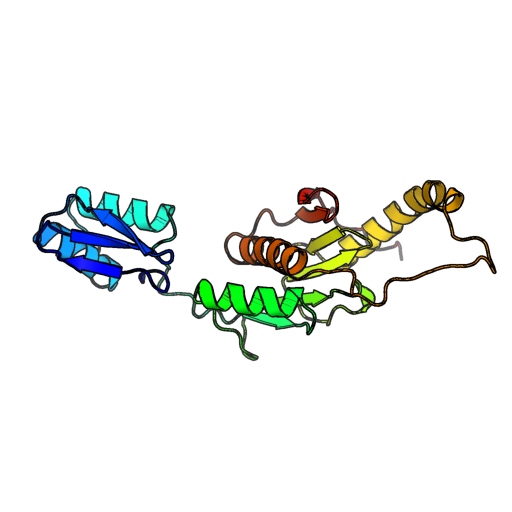R A 1 105 ? 9.901 4.356 5.375 1.00 88.31 105 SER A C 1
ATOM 752 O O . SER A 1 105 ? 10.340 3.210 5.267 1.00 88.31 105 SER A O 1
ATOM 754 N N . ILE A 1 106 ? 9.139 4.909 4.439 1.00 91.31 106 ILE A N 1
ATOM 755 C CA . ILE A 1 106 ? 8.734 4.268 3.191 1.00 91.31 106 ILE A CA 1
ATOM 756 C C . ILE A 1 106 ? 9.214 5.147 2.046 1.00 91.31 106 ILE A C 1
ATOM 758 O O . ILE A 1 106 ? 8.695 6.243 1.851 1.00 91.31 106 ILE A O 1
ATOM 762 N N . SER A 1 107 ? 10.184 4.672 1.275 1.00 93.19 107 SER A N 1
ATOM 763 C CA . SER A 1 107 ? 10.630 5.370 0.071 1.00 93.19 107 SER A CA 1
ATOM 764 C C . SER A 1 107 ? 9.762 4.973 -1.115 1.00 93.19 107 SER A C 1
ATOM 766 O O . SER A 1 107 ? 9.613 3.786 -1.394 1.00 93.19 107 SER A O 1
ATOM 768 N N . VAL A 1 108 ? 9.201 5.949 -1.829 1.00 93.06 108 VAL A N 1
ATOM 769 C CA . VAL A 1 108 ? 8.297 5.729 -2.965 1.00 93.06 108 VAL A CA 1
ATOM 770 C C . VAL A 1 108 ? 8.792 6.500 -4.186 1.00 93.06 108 VAL A C 1
ATOM 772 O O . VAL A 1 108 ? 9.053 7.697 -4.097 1.00 93.06 108 VAL A O 1
ATOM 775 N N . SER A 1 109 ? 8.893 5.829 -5.335 1.00 92.44 109 SER A N 1
ATOM 776 C CA . SER A 1 109 ? 9.264 6.453 -6.609 1.00 92.44 109 SER A CA 1
ATOM 777 C C . SER A 1 109 ? 8.394 5.981 -7.771 1.00 92.44 109 SER A C 1
ATOM 779 O O . SER A 1 109 ? 8.342 4.795 -8.109 1.00 92.44 109 SER A O 1
ATOM 781 N N . ASP A 1 110 ? 7.775 6.946 -8.438 1.00 89.69 110 ASP A N 1
ATOM 782 C CA . ASP A 1 110 ? 6.959 6.722 -9.626 1.00 89.69 110 ASP A CA 1
ATOM 783 C C . ASP A 1 110 ? 7.788 6.689 -10.920 1.00 89.69 110 ASP A C 1
ATOM 785 O O . ASP A 1 110 ? 7.360 6.130 -11.933 1.00 89.69 110 ASP A O 1
ATOM 789 N N . ASP A 1 111 ? 9.018 7.199 -10.876 1.00 87.00 111 ASP A N 1
ATOM 790 C CA . ASP A 1 111 ? 9.872 7.351 -12.053 1.00 87.00 111 ASP A CA 1
ATOM 791 C C . ASP A 1 111 ? 10.840 6.183 -12.257 1.00 87.00 111 ASP A C 1
ATOM 793 O O . ASP A 1 111 ? 11.207 5.879 -13.391 1.00 87.00 111 ASP A O 1
ATOM 797 N N . GLY A 1 112 ? 11.205 5.478 -11.185 1.00 86.06 112 GLY A N 1
ATOM 798 C CA . GLY A 1 112 ? 12.176 4.385 -11.240 1.00 86.06 112 GLY A CA 1
ATOM 799 C C . GLY A 1 112 ? 12.951 4.203 -9.940 1.00 86.06 112 GLY A C 1
ATOM 800 O O . GLY A 1 112 ? 12.875 5.025 -9.027 1.00 86.06 112 GLY A O 1
ATOM 801 N N . VAL A 1 113 ? 13.725 3.121 -9.846 1.00 87.12 113 VAL A N 1
ATOM 802 C CA . VAL A 1 113 ? 14.515 2.816 -8.638 1.00 87.12 113 VAL A CA 1
ATOM 803 C C . VAL A 1 113 ? 15.654 3.813 -8.416 1.00 87.12 113 VAL A C 1
ATOM 805 O O . VAL A 1 113 ? 16.049 4.067 -7.287 1.00 87.12 113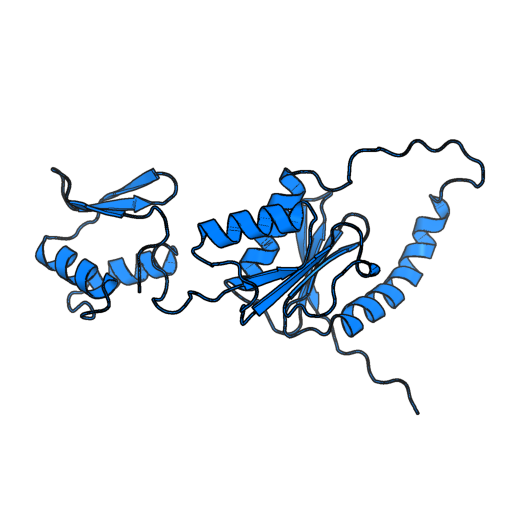 VAL A O 1
ATOM 808 N N . GLU A 1 114 ? 16.166 4.398 -9.492 1.00 84.25 114 GLU A N 1
ATOM 809 C CA . GLU A 1 114 ? 17.241 5.387 -9.504 1.00 84.25 114 GLU A CA 1
ATOM 810 C C . GLU A 1 114 ? 16.828 6.748 -8.922 1.00 84.25 114 GLU A C 1
ATOM 812 O O . GLU A 1 114 ? 17.689 7.506 -8.485 1.00 84.25 114 GLU A O 1
ATOM 817 N N . PHE A 1 115 ? 15.522 7.033 -8.869 1.00 83.62 115 PHE A N 1
ATOM 818 C CA . PHE A 1 115 ? 14.951 8.240 -8.257 1.00 83.62 115 PHE A CA 1
ATOM 819 C C . PHE A 1 115 ? 14.473 7.998 -6.819 1.00 83.62 115 PHE A C 1
ATOM 821 O O . PHE A 1 115 ? 13.893 8.881 -6.191 1.00 83.62 115 PHE A O 1
ATOM 828 N N . LEU A 1 116 ? 14.682 6.788 -6.294 1.00 84.88 116 LEU A N 1
ATOM 829 C CA . LEU A 1 116 ? 14.274 6.438 -4.945 1.00 84.88 116 LEU A CA 1
ATOM 830 C C . LEU A 1 116 ? 15.203 7.119 -3.927 1.00 84.88 116 LEU A C 1
ATOM 832 O O . LEU A 1 116 ? 16.422 6.952 -3.974 1.00 84.88 116 LEU A O 1
ATOM 836 N N . GLY A 1 117 ? 14.628 7.872 -2.986 1.00 68.44 117 GLY A N 1
ATOM 837 C CA . GLY A 1 117 ? 15.390 8.497 -1.904 1.00 68.44 117 GLY A CA 1
ATOM 838 C C . GLY A 1 117 ? 16.079 7.459 -1.011 1.00 68.44 117 GLY A C 1
ATOM 839 O O . GLY A 1 117 ? 15.493 6.426 -0.668 1.00 68.44 117 GLY A O 1
ATOM 840 N N . SER A 1 118 ? 17.321 7.738 -0.609 1.00 64.06 118 SER A N 1
ATOM 841 C CA . SER A 1 118 ? 18.058 6.918 0.355 1.00 64.06 118 SER A CA 1
ATOM 842 C C . SER A 1 118 ? 17.414 7.013 1.741 1.00 64.06 118 SER A C 1
ATOM 844 O O . SER A 1 118 ? 17.281 8.120 2.260 1.00 64.06 118 SER A O 1
ATOM 846 N N . GLY A 1 119 ? 17.074 5.876 2.358 1.00 60.84 119 GLY A N 1
ATOM 847 C CA . GLY A 1 119 ? 16.672 5.839 3.774 1.00 60.84 119 GLY A CA 1
ATOM 848 C C . GLY A 1 119 ? 15.257 5.345 4.084 1.00 60.84 119 GLY A C 1
ATOM 849 O O . GLY A 1 119 ? 14.703 5.757 5.099 1.00 60.84 119 GLY A O 1
ATOM 850 N N . GLY A 1 120 ? 14.675 4.474 3.255 1.00 61.78 120 GLY A N 1
ATOM 851 C CA . GLY A 1 120 ? 13.405 3.785 3.525 1.00 61.78 120 GLY A CA 1
ATOM 852 C C . GLY A 1 120 ? 13.601 2.387 4.120 1.00 61.78 120 GLY A C 1
ATOM 853 O O . GLY A 1 120 ? 14.383 1.609 3.577 1.00 61.78 120 GLY A O 1
ATOM 854 N N . SER A 1 121 ? 12.859 2.048 5.178 1.00 82.44 121 SER A N 1
ATOM 855 C CA . SER A 1 121 ? 12.678 0.659 5.638 1.00 82.44 121 SER A CA 1
ATOM 856 C C . SER A 1 121 ? 11.894 -0.173 4.615 1.00 82.44 121 SER A C 1
ATOM 858 O O . SER A 1 121 ? 12.273 -1.291 4.309 1.00 82.44 121 SER A O 1
ATOM 860 N N . ILE A 1 122 ? 10.867 0.401 3.987 1.00 89.75 122 ILE A N 1
ATOM 861 C CA . ILE A 1 122 ? 10.156 -0.192 2.847 1.00 89.75 122 ILE A CA 1
ATOM 862 C C . ILE A 1 122 ? 10.483 0.641 1.610 1.00 89.75 122 ILE A C 1
ATOM 864 O O . ILE A 1 122 ? 10.542 1.869 1.678 1.00 89.75 122 ILE A O 1
ATOM 868 N N . SER A 1 123 ? 10.693 -0.007 0.466 1.00 92.88 123 SER A N 1
ATOM 869 C CA . SER A 1 123 ? 10.925 0.683 -0.810 1.00 92.88 123 SER A CA 1
ATOM 870 C C . SER A 1 123 ? 9.877 0.289 -1.842 1.00 92.88 123 SER A C 1
ATOM 872 O O . SER A 1 123 ? 9.719 -0.887 -2.148 1.00 92.88 123 SER A O 1
ATOM 874 N N . CYS A 1 124 ? 9.189 1.262 -2.428 1.00 93.81 124 CYS A N 1
ATOM 875 C CA . CYS A 1 124 ? 8.238 1.076 -3.514 1.00 93.81 124 CYS A CA 1
ATOM 876 C C . CYS A 1 124 ? 8.711 1.832 -4.757 1.00 93.81 124 CYS A C 1
ATOM 878 O O . CYS A 1 124 ? 8.935 3.037 -4.699 1.00 93.81 124 CYS A O 1
ATOM 880 N N . PHE A 1 125 ? 8.866 1.154 -5.893 1.00 93.81 125 PHE A N 1
ATOM 881 C CA . PHE A 1 125 ? 9.274 1.829 -7.125 1.00 93.81 125 PHE A CA 1
ATOM 882 C C . PHE A 1 125 ? 8.683 1.228 -8.389 1.00 93.81 125 PHE A C 1
ATOM 884 O O . PHE A 1 125 ? 8.430 0.020 -8.475 1.00 93.81 125 PHE A O 1
ATOM 891 N N . ARG A 1 126 ? 8.541 2.074 -9.410 1.00 91.25 126 ARG A N 1
ATOM 892 C CA . ARG A 1 126 ? 8.147 1.650 -10.752 1.00 91.25 126 ARG A CA 1
ATOM 893 C C . ARG A 1 126 ? 9.282 0.917 -11.480 1.00 91.25 126 ARG A C 1
ATOM 895 O O . ARG A 1 126 ? 10.438 1.326 -11.480 1.00 91.25 126 ARG A O 1
ATOM 902 N N . ASP A 1 127 ? 8.937 -0.173 -12.154 1.00 87.56 127 ASP A N 1
ATOM 903 C CA . ASP A 1 127 ? 9.773 -0.948 -13.073 1.00 87.56 127 ASP A CA 1
ATOM 904 C C . ASP A 1 127 ? 8.970 -1.266 -14.339 1.00 87.56 127 ASP A C 1
ATOM 906 O O . ASP A 1 127 ? 8.226 -2.251 -14.417 1.00 87.56 127 ASP A O 1
ATOM 910 N N . GLY A 1 128 ? 9.082 -0.386 -15.334 1.00 83.00 128 GLY A N 1
ATOM 911 C CA . GLY A 1 128 ? 8.286 -0.461 -16.556 1.00 83.00 128 GLY A CA 1
ATOM 912 C C . GLY A 1 128 ? 6.796 -0.265 -16.265 1.00 83.00 128 GLY A C 1
ATOM 913 O O . GLY A 1 128 ? 6.373 0.830 -15.901 1.00 83.00 128 GLY A O 1
ATOM 914 N N . ASN A 1 129 ? 6.006 -1.331 -16.437 1.00 82.25 129 ASN A N 1
ATOM 915 C CA . ASN A 1 129 ? 4.560 -1.349 -16.147 1.00 82.25 129 ASN A CA 1
ATOM 916 C C . ASN A 1 129 ? 4.227 -2.027 -14.814 1.00 82.25 129 ASN A C 1
ATOM 918 O O . ASN A 1 129 ? 3.071 -2.365 -14.557 1.00 82.25 129 ASN A O 1
ATOM 922 N N . ARG A 1 130 ? 5.246 -2.302 -14.000 1.00 89.75 130 ARG A N 1
ATOM 923 C CA . ARG A 1 130 ? 5.085 -2.929 -12.696 1.00 89.75 130 ARG A CA 1
ATOM 924 C C . ARG A 1 130 ? 5.510 -1.976 -11.604 1.00 89.75 130 ARG A C 1
ATOM 926 O O . ARG A 1 130 ? 6.423 -1.187 -11.813 1.00 89.75 130 ARG A O 1
ATOM 933 N N . TYR A 1 131 ? 4.914 -2.117 -10.437 1.00 93.38 131 TYR A N 1
ATOM 934 C CA . TYR A 1 131 ? 5.482 -1.614 -9.197 1.00 93.38 131 TYR A CA 1
ATOM 935 C C . TYR A 1 131 ? 6.116 -2.755 -8.429 1.00 93.38 131 TYR A C 1
ATOM 937 O O . TYR A 1 131 ? 5.646 -3.891 -8.498 1.00 93.38 131 TYR A O 1
ATOM 945 N N . VAL A 1 132 ? 7.196 -2.462 -7.717 1.00 93.50 132 VAL A N 1
ATOM 946 C CA . VAL A 1 132 ? 7.765 -3.392 -6.751 1.00 93.50 132 VAL A CA 1
ATOM 947 C C . VAL A 1 132 ? 7.830 -2.767 -5.388 1.00 93.50 132 VAL A C 1
ATOM 949 O O . VAL A 1 132 ? 8.377 -1.682 -5.235 1.00 93.50 132 VAL A O 1
ATOM 952 N N . VAL A 1 133 ? 7.282 -3.503 -4.429 1.00 93.69 133 VAL A N 1
ATOM 953 C CA . VAL A 1 133 ? 7.353 -3.238 -3.001 1.00 93.69 133 VAL A CA 1
ATOM 954 C C . VAL A 1 133 ? 8.394 -4.187 -2.421 1.00 93.69 133 VAL A C 1
ATOM 956 O O . VAL A 1 133 ? 8.288 -5.412 -2.540 1.00 93.69 133 VAL A O 1
ATOM 959 N N . VAL A 1 134 ? 9.435 -3.599 -1.852 1.00 91.88 134 VAL A N 1
ATOM 960 C CA . VAL A 1 134 ? 10.526 -4.268 -1.159 1.00 91.88 134 VAL A CA 1
ATOM 961 C C . VAL A 1 134 ? 10.296 -4.066 0.334 1.00 91.88 134 VAL A C 1
ATOM 963 O O . VAL A 1 134 ? 10.300 -2.910 0.769 1.00 91.88 134 VAL A O 1
ATOM 966 N N . PRO A 1 135 ? 10.064 -5.142 1.102 1.00 89.69 135 PRO A N 1
ATOM 967 C CA . PRO A 1 135 ? 9.866 -5.034 2.538 1.00 89.69 135 PRO A CA 1
ATOM 968 C C . PRO A 1 135 ? 11.196 -4.819 3.266 1.00 89.69 135 PRO A C 1
ATOM 970 O O . PRO A 1 135 ? 12.276 -4.977 2.697 1.00 89.69 135 PRO A O 1
ATOM 973 N N . GLU A 1 136 ? 11.101 -4.529 4.558 1.00 85.75 136 GLU A N 1
ATOM 974 C CA . GLU A 1 136 ? 12.224 -4.183 5.437 1.00 85.75 136 GLU A CA 1
ATOM 975 C C . GLU A 1 136 ? 13.298 -5.266 5.567 1.00 85.75 136 GLU A C 1
ATOM 977 O O . GLU A 1 136 ? 14.489 -4.958 5.609 1.00 85.75 136 GLU A O 1
ATOM 982 N N . GLY A 1 137 ? 12.907 -6.542 5.531 1.00 81.00 137 GLY A N 1
ATOM 983 C CA . GLY A 1 137 ? 13.840 -7.673 5.579 1.00 81.00 137 GLY A CA 1
ATOM 984 C C . GLY A 1 137 ? 14.654 -7.898 4.295 1.00 81.00 137 GLY A C 1
ATOM 985 O O . GLY A 1 137 ? 15.573 -8.720 4.287 1.00 81.00 137 GLY A O 1
ATOM 986 N N . VAL A 1 138 ? 14.355 -7.184 3.201 1.00 85.94 138 VAL A N 1
ATOM 987 C CA . VAL A 1 138 ? 14.988 -7.395 1.892 1.00 85.94 138 VAL A CA 1
ATOM 988 C C . VAL A 1 138 ? 15.849 -6.198 1.501 1.00 85.94 138 VAL A C 1
ATOM 990 O O . VAL A 1 138 ? 15.371 -5.082 1.310 1.00 85.94 138 VAL A O 1
ATOM 993 N N . ARG A 1 139 ? 17.143 -6.441 1.267 1.00 86.56 139 ARG A N 1
ATOM 994 C CA . ARG A 1 139 ? 18.057 -5.391 0.798 1.00 86.56 139 ARG A CA 1
ATOM 995 C C . ARG A 1 139 ? 17.695 -4.966 -0.624 1.00 86.56 139 ARG A C 1
ATOM 997 O O . ARG A 1 139 ? 17.730 -5.775 -1.553 1.00 86.56 139 ARG A O 1
ATOM 1004 N N . LEU A 1 140 ? 17.446 -3.670 -0.822 1.00 87.69 140 LEU A N 1
ATOM 1005 C CA . LEU A 1 140 ? 17.149 -3.092 -2.139 1.00 87.69 140 LEU A CA 1
ATOM 1006 C C . LEU A 1 140 ? 18.229 -3.421 -3.187 1.00 87.69 140 LEU A C 1
ATOM 1008 O O . LEU A 1 140 ? 17.915 -3.635 -4.356 1.00 87.69 140 LEU A O 1
ATOM 1012 N N . THR A 1 141 ? 19.495 -3.516 -2.774 1.00 86.94 141 THR A N 1
ATOM 1013 C CA . THR A 1 141 ? 20.621 -3.905 -3.636 1.00 86.94 141 THR A CA 1
ATOM 1014 C C . THR A 1 141 ? 20.488 -5.326 -4.189 1.00 86.94 141 THR A C 1
ATOM 1016 O O . THR A 1 141 ? 20.734 -5.541 -5.375 1.00 86.94 141 THR A O 1
ATOM 1019 N N . ASP A 1 142 ? 20.036 -6.293 -3.385 1.00 87.06 142 ASP A N 1
ATOM 1020 C CA . ASP A 1 142 ? 19.799 -7.667 -3.848 1.00 87.06 142 ASP A CA 1
ATOM 1021 C C . ASP A 1 142 ? 18.676 -7.697 -4.900 1.00 87.06 142 ASP A C 1
ATOM 1023 O O . ASP A 1 142 ? 18.778 -8.379 -5.927 1.00 87.06 142 ASP A O 1
ATOM 1027 N N . VAL A 1 143 ? 17.626 -6.895 -4.689 1.00 87.19 143 VAL A N 1
ATOM 1028 C CA . VAL A 1 143 ? 16.502 -6.747 -5.625 1.00 87.19 143 VAL A CA 1
ATOM 1029 C C . VAL A 1 143 ? 16.969 -6.152 -6.951 1.00 87.19 143 VAL A C 1
ATOM 1031 O O . VAL A 1 143 ? 16.662 -6.700 -8.013 1.00 87.19 143 VAL A O 1
ATOM 1034 N N . THR A 1 144 ? 17.721 -5.048 -6.918 1.00 87.81 144 THR A N 1
ATOM 1035 C CA . THR A 1 144 ? 18.192 -4.372 -8.135 1.00 87.81 144 THR A CA 1
ATOM 1036 C C . THR A 1 144 ? 19.191 -5.225 -8.911 1.00 87.81 144 THR A C 1
ATOM 1038 O O . THR A 1 144 ? 19.056 -5.330 -10.131 1.00 87.81 144 THR A O 1
ATOM 1041 N N . MET A 1 145 ? 20.116 -5.923 -8.241 1.00 83.50 145 MET A N 1
ATOM 1042 C CA . MET A 1 145 ? 21.061 -6.836 -8.896 1.00 83.50 145 MET A CA 1
ATOM 1043 C C . MET A 1 145 ? 20.358 -8.029 -9.556 1.00 83.50 145 MET A C 1
ATOM 1045 O O . MET A 1 145 ? 20.604 -8.321 -10.731 1.00 83.50 145 MET A O 1
ATOM 1049 N N . ARG A 1 146 ? 19.431 -8.699 -8.856 1.00 83.06 146 ARG A N 1
ATOM 1050 C CA . ARG A 1 146 ? 18.663 -9.815 -9.443 1.00 83.06 146 ARG A CA 1
ATOM 1051 C C . ARG A 1 146 ? 17.779 -9.366 -10.596 1.00 83.06 146 ARG A C 1
ATOM 1053 O O . ARG A 1 146 ? 17.636 -10.085 -11.592 1.00 83.06 146 ARG A O 1
ATOM 1060 N N . ARG A 1 147 ? 17.213 -8.163 -10.500 1.00 80.69 147 ARG A N 1
ATOM 1061 C CA . ARG A 1 147 ? 16.468 -7.547 -11.600 1.00 80.69 147 ARG A CA 1
ATOM 1062 C C . ARG A 1 147 ? 17.360 -7.235 -12.786 1.00 80.69 147 ARG A C 1
ATOM 1064 O O . ARG A 1 147 ? 16.980 -7.582 -13.899 1.00 80.69 147 ARG A O 1
ATOM 1071 N N . ALA A 1 148 ? 18.541 -6.662 -12.576 1.00 80.12 148 ALA A N 1
ATOM 1072 C CA . ALA A 1 148 ? 19.500 -6.407 -13.646 1.00 80.12 148 ALA A CA 1
ATOM 1073 C C . ALA A 1 148 ? 19.909 -7.709 -14.360 1.00 80.12 148 ALA A C 1
ATOM 1075 O O . ALA A 1 148 ? 19.908 -7.760 -15.591 1.00 80.12 148 ALA A O 1
ATOM 1076 N N . ALA A 1 149 ? 20.160 -8.787 -13.608 1.00 75.88 149 ALA A N 1
ATOM 1077 C CA . ALA A 1 149 ? 20.443 -10.109 -14.170 1.00 75.88 149 ALA A CA 1
ATOM 1078 C C . ALA A 1 149 ? 19.262 -10.662 -14.993 1.00 75.88 149 ALA A C 1
ATOM 1080 O O . ALA A 1 149 ? 19.455 -11.174 -16.094 1.00 75.88 149 ALA A O 1
ATOM 1081 N N . SER A 1 150 ? 18.030 -10.494 -14.503 1.00 73.50 150 SER A N 1
ATOM 1082 C CA . SER A 1 150 ? 16.811 -10.936 -15.196 1.00 73.50 150 SER A CA 1
ATOM 1083 C C . SER A 1 150 ? 16.480 -10.091 -16.434 1.00 73.50 150 SER A C 1
ATOM 1085 O O . SER A 1 150 ? 15.961 -10.615 -17.421 1.00 73.50 150 SER A O 1
ATOM 1087 N N . ARG A 1 151 ? 16.792 -8.786 -16.411 1.00 70.00 151 ARG A N 1
ATOM 1088 C CA . ARG A 1 151 ? 16.567 -7.855 -17.529 1.00 70.00 151 ARG A CA 1
ATOM 1089 C C . ARG A 1 151 ? 17.387 -8.232 -18.762 1.00 70.00 151 ARG A C 1
ATOM 1091 O O . ARG A 1 151 ? 16.844 -8.142 -19.856 1.00 70.00 151 ARG A O 1
ATOM 1098 N N . ARG A 1 152 ? 18.612 -8.757 -18.608 1.00 67.00 152 ARG A N 1
ATOM 1099 C CA . ARG A 1 152 ? 19.441 -9.218 -19.746 1.00 67.00 152 ARG A CA 1
ATOM 1100 C C . ARG A 1 152 ? 18.748 -10.287 -20.600 1.00 67.00 152 ARG A C 1
ATOM 1102 O O . ARG A 1 152 ? 18.878 -10.275 -21.819 1.00 67.00 152 ARG A O 1
ATOM 1109 N N . ASN A 1 153 ? 17.981 -11.185 -19.975 1.00 63.72 153 ASN A N 1
ATOM 1110 C CA . ASN A 1 153 ? 17.217 -12.209 -20.695 1.00 63.72 153 ASN A CA 1
ATOM 1111 C C . ASN A 1 153 ? 15.933 -11.653 -21.326 1.00 63.72 153 ASN A C 1
ATOM 1113 O O . ASN A 1 153 ? 15.508 -12.145 -22.367 1.00 63.72 153 ASN A O 1
ATOM 1117 N N . ARG A 1 154 ? 15.323 -10.626 -20.721 1.00 62.88 154 ARG A N 1
ATOM 1118 C CA . ARG A 1 154 ? 14.111 -9.976 -21.243 1.00 62.88 154 ARG A CA 1
ATOM 1119 C C . ARG A 1 154 ? 14.410 -9.043 -22.421 1.00 62.88 154 ARG A C 1
ATOM 1121 O O . ARG A 1 154 ? 13.656 -9.052 -23.387 1.00 62.88 154 ARG A O 1
ATOM 1128 N N . GLN A 1 155 ? 15.537 -8.332 -22.378 1.00 62.69 155 GLN A N 1
ATOM 1129 C CA . GLN A 1 155 ? 16.002 -7.456 -23.459 1.00 62.69 155 GLN A CA 1
ATOM 1130 C C . GLN A 1 155 ? 16.094 -8.195 -24.795 1.00 62.69 155 GLN A C 1
ATOM 1132 O O . GLN A 1 155 ? 15.557 -7.714 -25.780 1.00 62.69 155 GLN A O 1
ATOM 1137 N N . ARG A 1 156 ? 16.598 -9.437 -24.805 1.00 63.03 156 ARG A N 1
ATOM 1138 C CA . ARG A 1 156 ? 16.642 -10.272 -26.021 1.00 63.03 156 ARG A CA 1
ATOM 1139 C C . ARG A 1 156 ? 15.284 -10.494 -26.701 1.00 63.03 156 ARG A C 1
ATOM 1141 O O . ARG A 1 156 ? 15.254 -10.753 -27.897 1.00 63.03 156 ARG A O 1
ATOM 1148 N N . ILE A 1 157 ? 14.181 -10.453 -25.951 1.00 58.84 157 ILE A N 1
ATOM 1149 C CA . ILE A 1 157 ? 12.818 -10.610 -26.485 1.00 58.84 157 ILE A CA 1
ATOM 1150 C C . ILE A 1 157 ? 12.252 -9.245 -26.910 1.00 58.84 157 ILE A C 1
ATOM 1152 O O . ILE A 1 157 ? 11.524 -9.150 -27.896 1.00 58.84 157 ILE A O 1
ATOM 1156 N N . GLU A 1 158 ? 12.591 -8.185 -26.177 1.00 61.16 158 GLU A N 1
ATOM 1157 C CA . GLU A 1 158 ? 12.110 -6.818 -26.409 1.00 61.16 158 GLU A CA 1
ATOM 1158 C C . GLU A 1 158 ? 12.850 -6.100 -27.551 1.00 61.16 158 GLU A C 1
ATOM 1160 O O . GLU A 1 158 ? 12.263 -5.221 -28.182 1.00 61.16 158 GLU A O 1
ATOM 1165 N N . ASP A 1 159 ? 14.077 -6.514 -27.886 1.00 61.69 159 ASP A N 1
ATOM 1166 C CA . ASP A 1 159 ? 14.891 -5.940 -28.969 1.00 61.69 159 ASP A CA 1
ATOM 1167 C C . ASP A 1 159 ? 14.181 -6.001 -30.337 1.00 61.69 159 ASP A C 1
ATOM 1169 O O . ASP A 1 159 ? 14.368 -5.120 -31.175 1.00 61.69 159 ASP A O 1
ATOM 1173 N N . GLY A 1 160 ? 13.299 -6.988 -30.553 1.00 66.56 160 GLY A N 1
ATOM 1174 C CA . GLY A 1 160 ? 12.486 -7.097 -31.772 1.00 66.56 160 GLY A CA 1
ATOM 1175 C C . GLY A 1 160 ? 11.356 -6.063 -31.886 1.00 66.56 160 GLY A C 1
ATOM 1176 O O . GLY A 1 160 ? 10.864 -5.817 -32.984 1.00 66.56 160 GLY A O 1
ATOM 1177 N N . TYR A 1 161 ? 10.960 -5.440 -30.772 1.00 71.69 161 TYR A N 1
ATOM 1178 C CA . TYR A 1 161 ? 9.894 -4.431 -30.699 1.00 71.69 161 TYR A CA 1
ATOM 1179 C C . TYR A 1 161 ? 10.429 -3.033 -30.358 1.00 71.69 161 TYR A C 1
ATOM 1181 O O . TYR A 1 161 ? 9.650 -2.116 -30.081 1.00 71.69 161 TYR A O 1
ATOM 1189 N N . ALA A 1 162 ? 11.753 -2.856 -30.356 1.00 75.44 162 ALA A N 1
ATOM 1190 C CA . ALA A 1 162 ? 12.373 -1.572 -30.080 1.00 75.44 162 ALA A CA 1
ATOM 1191 C C . ALA A 1 162 ? 11.972 -0.530 -31.146 1.00 75.44 162 ALA A C 1
ATOM 1193 O O . ALA A 1 162 ? 11.898 -0.853 -32.337 1.00 75.44 162 ALA A O 1
ATOM 1194 N N . PRO A 1 163 ? 11.729 0.739 -30.761 1.00 77.44 163 PRO A N 1
ATOM 1195 C CA . PRO A 1 163 ? 11.488 1.798 -31.730 1.00 77.44 163 PRO A CA 1
ATOM 1196 C C . PRO A 1 163 ? 12.652 1.898 -32.720 1.00 77.44 163 PRO A C 1
ATOM 1198 O O . PRO A 1 163 ? 13.818 1.925 -32.322 1.00 77.44 163 PRO A O 1
ATOM 1201 N N . ARG A 1 164 ? 12.344 1.996 -34.016 1.00 85.31 164 ARG A N 1
ATOM 1202 C CA . ARG A 1 164 ? 13.364 2.206 -35.050 1.00 85.31 164 ARG A CA 1
ATOM 1203 C C . ARG A 1 164 ? 14.092 3.529 -34.797 1.00 85.31 164 ARG A C 1
ATOM 1205 O O . ARG A 1 164 ? 13.446 4.554 -34.582 1.00 85.31 164 ARG A O 1
ATOM 1212 N N . ALA A 1 165 ? 15.421 3.525 -34.894 1.00 85.12 165 ALA A N 1
ATOM 1213 C CA . ALA A 1 165 ? 16.214 4.753 -34.847 1.00 85.12 165 ALA A CA 1
ATOM 1214 C C . ALA A 1 165 ? 15.723 5.756 -35.913 1.00 85.12 165 ALA A C 1
ATOM 1216 O O . ALA A 1 165 ? 15.612 5.408 -37.090 1.00 85.12 165 ALA A O 1
ATOM 1217 N N . GLY A 1 166 ? 15.383 6.978 -35.489 1.00 85.62 166 GLY A N 1
ATOM 1218 C CA . GLY A 1 166 ? 14.810 8.021 -36.353 1.00 85.62 166 GLY A CA 1
ATOM 1219 C C . GLY A 1 166 ? 13.344 7.807 -36.763 1.00 85.62 166 GLY A C 1
ATOM 1220 O O . GLY A 1 166 ? 12.822 8.573 -37.568 1.00 85.62 166 GLY A O 1
ATOM 1221 N N . GLY A 1 167 ? 12.670 6.778 -36.243 1.00 86.56 167 GLY A N 1
ATOM 1222 C CA . GLY A 1 167 ? 11.245 6.554 -36.476 1.00 86.56 167 GLY A CA 1
ATOM 1223 C C . GLY A 1 167 ? 10.363 7.579 -35.761 1.00 86.56 167 GLY A C 1
ATOM 1224 O O . GLY A 1 167 ? 10.725 8.114 -34.712 1.00 86.56 167 GLY A O 1
ATOM 1225 N N . LEU A 1 168 ? 9.173 7.822 -36.315 1.00 86.56 168 LEU A N 1
ATOM 1226 C CA . LEU A 1 168 ? 8.146 8.633 -35.663 1.00 8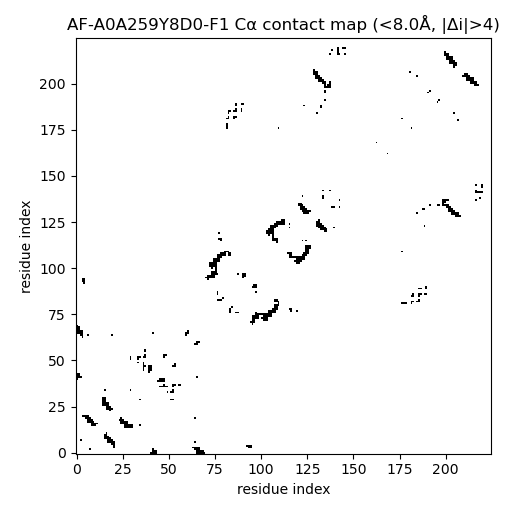6.56 168 LEU A CA 1
ATOM 1227 C C . LEU A 1 168 ? 7.665 7.928 -34.392 1.00 86.56 168 LEU A C 1
ATOM 1229 O O . LEU A 1 168 ? 7.239 6.773 -34.431 1.00 86.56 168 LEU A O 1
ATOM 1233 N N . ARG A 1 169 ? 7.720 8.638 -33.265 1.00 84.94 169 ARG A N 1
ATOM 1234 C CA . ARG A 1 169 ? 7.270 8.148 -31.964 1.00 84.94 169 ARG A CA 1
ATOM 1235 C C . ARG A 1 169 ? 6.383 9.195 -31.314 1.00 84.94 169 ARG A C 1
ATOM 1237 O O . ARG A 1 169 ? 6.827 10.310 -31.062 1.00 84.94 169 ARG A O 1
ATOM 1244 N N . LEU A 1 170 ? 5.151 8.807 -31.006 1.00 82.50 170 LEU A N 1
ATOM 1245 C CA . LEU A 1 170 ? 4.259 9.585 -30.158 1.00 82.50 170 LEU A CA 1
ATOM 1246 C C . LEU A 1 170 ? 4.387 9.068 -28.724 1.00 82.50 170 LEU A C 1
ATOM 1248 O O . LEU A 1 170 ? 4.253 7.868 -28.481 1.00 82.50 170 LEU A O 1
ATOM 1252 N N . ILE A 1 171 ? 4.684 9.960 -27.784 1.00 75.75 171 ILE A N 1
ATOM 1253 C CA . ILE A 1 171 ? 4.764 9.644 -26.355 1.00 75.75 171 ILE A CA 1
ATOM 1254 C C . ILE A 1 171 ? 3.648 10.423 -25.666 1.00 75.75 171 ILE A C 1
ATOM 1256 O O . ILE A 1 171 ? 3.486 11.615 -25.918 1.00 75.75 171 ILE A O 1
ATOM 1260 N N . SER A 1 172 ? 2.871 9.744 -24.821 1.00 73.62 172 SER A N 1
ATOM 1261 C CA . SER A 1 172 ? 1.885 10.414 -23.973 1.00 73.62 172 SER A CA 1
ATOM 1262 C C . SER A 1 172 ? 2.591 11.385 -23.026 1.00 73.62 172 SER A C 1
ATOM 1264 O O . SER A 1 172 ? 3.574 11.011 -22.389 1.00 73.62 172 SER A O 1
ATOM 1266 N N . SER A 1 173 ? 2.080 12.609 -22.911 1.00 72.50 173 SER A N 1
ATOM 1267 C CA . SER A 1 173 ? 2.510 13.574 -21.891 1.00 72.50 173 SER A CA 1
ATOM 1268 C C . SER A 1 173 ? 1.905 13.290 -20.512 1.00 72.50 173 SER A C 1
ATOM 1270 O O . SER A 1 173 ? 2.305 13.908 -19.530 1.00 72.50 173 SER A O 1
ATOM 1272 N N . ILE A 1 174 ? 0.941 12.368 -20.432 1.00 74.62 174 ILE A N 1
ATOM 1273 C CA . ILE A 1 174 ? 0.308 11.951 -19.180 1.00 74.62 174 ILE A CA 1
ATOM 1274 C C . ILE A 1 174 ? 1.243 10.975 -18.468 1.00 74.62 174 ILE A C 1
ATOM 1276 O O . ILE A 1 174 ? 1.714 10.007 -19.073 1.00 74.62 174 ILE A O 1
ATOM 1280 N N . HIS A 1 175 ? 1.484 11.227 -17.180 1.00 69.81 175 HIS A N 1
ATOM 1281 C CA . HIS A 1 175 ? 2.288 10.357 -16.333 1.00 69.81 175 HIS A CA 1
ATOM 1282 C C . HIS A 1 175 ? 1.726 8.917 -16.363 1.00 69.81 175 HIS A C 1
ATOM 1284 O O . HIS A 1 175 ? 0.508 8.738 -16.302 1.00 69.81 175 HIS A O 1
ATOM 1290 N N . PRO A 1 176 ? 2.566 7.867 -16.465 1.00 69.31 176 PRO A N 1
ATOM 1291 C CA . PRO A 1 176 ? 2.107 6.482 -16.652 1.00 69.31 176 PRO A CA 1
ATOM 1292 C C . PRO A 1 176 ? 1.282 5.913 -15.487 1.00 69.31 176 PRO A C 1
ATOM 1294 O O . PRO A 1 176 ? 0.754 4.807 -15.589 1.00 69.31 176 PRO A O 1
ATOM 1297 N N . VAL A 1 177 ? 1.183 6.646 -14.382 1.00 80.69 177 VAL A N 1
ATOM 1298 C CA . VAL A 1 177 ? 0.469 6.256 -13.169 1.00 80.69 177 VAL A CA 1
ATOM 1299 C C . VAL A 1 177 ? -0.775 7.121 -13.071 1.00 80.69 177 VAL A C 1
ATOM 1301 O O . VAL A 1 177 ? -0.681 8.309 -12.780 1.00 80.69 177 VAL A O 1
ATOM 1304 N N . SER A 1 178 ? -1.928 6.521 -13.356 1.00 85.06 178 SER A N 1
ATOM 1305 C CA . SER A 1 178 ? -3.233 7.137 -13.090 1.00 85.06 178 SER A CA 1
ATOM 1306 C C . SER A 1 178 ? -3.541 7.152 -11.591 1.00 85.06 178 SER A C 1
ATOM 1308 O O . SER A 1 178 ? -2.970 6.353 -10.847 1.00 85.06 178 SER A O 1
ATOM 1310 N N . ASP A 1 179 ? -4.496 7.976 -11.159 1.00 85.69 179 ASP A N 1
ATOM 1311 C CA . ASP A 1 179 ? -4.929 8.040 -9.755 1.00 85.69 179 ASP A CA 1
ATOM 1312 C C . ASP A 1 179 ? -5.397 6.674 -9.229 1.00 85.69 179 ASP A C 1
ATOM 1314 O O . ASP A 1 179 ? -4.976 6.241 -8.161 1.00 85.69 179 ASP A O 1
ATOM 1318 N N . ALA A 1 180 ? -6.164 5.922 -10.026 1.00 86.25 180 ALA A N 1
ATOM 1319 C CA . ALA A 1 180 ? -6.610 4.576 -9.656 1.00 86.25 180 ALA A CA 1
ATOM 1320 C C . ALA A 1 180 ? -5.440 3.584 -9.515 1.00 86.25 180 ALA A C 1
ATOM 1322 O O . ALA A 1 180 ? -5.427 2.740 -8.618 1.00 86.25 180 ALA A O 1
ATOM 1323 N N . ALA A 1 181 ? -4.431 3.687 -10.388 1.00 87.75 181 ALA A N 1
ATOM 1324 C CA . ALA A 1 181 ? -3.219 2.881 -10.263 1.00 87.75 181 ALA A CA 1
ATOM 1325 C C . ALA A 1 181 ? -2.414 3.278 -9.018 1.00 87.75 181 ALA A C 1
ATOM 1327 O O . ALA A 1 181 ? -1.890 2.402 -8.331 1.00 87.75 181 ALA A O 1
ATOM 1328 N N . ALA A 1 182 ? -2.344 4.576 -8.712 1.00 89.88 182 ALA A N 1
ATOM 1329 C CA . ALA A 1 182 ? -1.670 5.087 -7.529 1.00 89.88 182 ALA A CA 1
ATOM 1330 C C . ALA A 1 182 ? -2.329 4.585 -6.240 1.00 89.88 182 ALA A C 1
ATOM 1332 O O . ALA A 1 182 ? -1.631 4.086 -5.360 1.00 89.88 182 ALA A O 1
ATOM 1333 N N . GLU A 1 183 ? -3.660 4.638 -6.157 1.00 91.12 183 GLU A N 1
ATOM 1334 C CA . GLU A 1 183 ? -4.421 4.101 -5.027 1.00 91.12 183 GLU A CA 1
ATOM 1335 C C . GLU A 1 183 ? -4.215 2.594 -4.868 1.00 91.12 183 GLU A C 1
ATOM 1337 O O . GLU A 1 183 ? -3.932 2.122 -3.768 1.00 91.12 183 GLU A O 1
ATOM 1342 N N . PHE A 1 184 ? -4.288 1.831 -5.961 1.00 92.25 184 PHE A N 1
ATOM 1343 C CA . PHE A 1 184 ? -4.082 0.387 -5.900 1.00 92.25 184 PHE A CA 1
ATOM 1344 C C . PHE A 1 184 ? -2.681 0.023 -5.394 1.00 92.25 184 PHE A C 1
ATOM 1346 O O . PHE A 1 184 ? -2.544 -0.839 -4.525 1.00 92.25 184 PHE A O 1
ATOM 1353 N N . VAL A 1 185 ? -1.638 0.696 -5.890 1.00 93.75 185 VAL A N 1
ATOM 1354 C CA . VAL A 1 185 ? -0.258 0.486 -5.424 1.00 93.75 185 VAL A CA 1
ATOM 1355 C C . VAL A 1 185 ? -0.105 0.908 -3.965 1.00 93.75 185 VAL A C 1
ATOM 1357 O O . VAL A 1 185 ? 0.452 0.146 -3.174 1.00 93.75 185 VAL A O 1
ATOM 1360 N N . ALA A 1 186 ? -0.626 2.077 -3.587 1.00 93.81 186 ALA A N 1
ATOM 1361 C CA . ALA A 1 186 ? -0.580 2.574 -2.216 1.00 93.81 186 ALA A CA 1
ATOM 1362 C C . ALA A 1 186 ? -1.257 1.611 -1.231 1.00 93.81 186 ALA A C 1
ATOM 1364 O O . ALA A 1 186 ? -0.714 1.376 -0.155 1.00 93.81 186 ALA A O 1
ATOM 1365 N N . ALA A 1 187 ? -2.370 0.980 -1.616 1.00 91.50 187 ALA A N 1
ATOM 1366 C CA . ALA A 1 187 ? -3.043 -0.026 -0.797 1.00 91.50 187 ALA A CA 1
ATOM 1367 C C . ALA A 1 187 ? -2.164 -1.264 -0.548 1.00 91.50 187 ALA A C 1
ATOM 1369 O O . ALA A 1 187 ? -2.147 -1.790 0.562 1.00 91.50 187 ALA A O 1
ATOM 1370 N N . GLN A 1 188 ? -1.391 -1.709 -1.546 1.00 92.94 188 GLN A N 1
ATOM 1371 C CA . GLN A 1 188 ? -0.452 -2.824 -1.368 1.00 92.94 188 GLN A CA 1
ATOM 1372 C C . GLN A 1 188 ? 0.735 -2.444 -0.476 1.00 92.94 188 GLN A C 1
ATOM 1374 O O . GLN A 1 188 ? 1.190 -3.259 0.323 1.00 92.94 188 GLN A O 1
ATOM 1379 N N . VAL A 1 189 ? 1.230 -1.207 -0.587 1.00 91.81 189 VAL A N 1
ATOM 1380 C CA . VAL A 1 189 ? 2.276 -0.697 0.312 1.00 91.81 189 VAL A CA 1
ATOM 1381 C C . VAL A 1 189 ? 1.743 -0.586 1.740 1.00 91.81 189 VAL A C 1
ATOM 1383 O O . VAL A 1 189 ? 2.418 -1.008 2.671 1.00 91.81 189 VAL A O 1
ATOM 1386 N N . LEU A 1 190 ? 0.522 -0.079 1.921 1.00 90.12 190 LEU A N 1
ATOM 1387 C CA . LEU A 1 190 ? -0.126 0.004 3.226 1.00 90.12 190 LEU A CA 1
ATOM 1388 C C . LEU A 1 190 ? -0.327 -1.383 3.851 1.00 90.12 190 LEU A C 1
ATOM 1390 O O . LEU A 1 190 ? -0.079 -1.547 5.042 1.00 90.12 190 LEU A O 1
ATOM 1394 N N . ALA A 1 191 ? -0.743 -2.376 3.061 1.00 87.88 191 ALA A N 1
ATOM 1395 C CA . ALA A 1 191 ? -0.882 -3.749 3.537 1.00 87.88 191 ALA A CA 1
ATOM 1396 C C . ALA A 1 191 ? 0.446 -4.286 4.096 1.00 87.88 191 ALA A C 1
ATOM 1398 O O . ALA A 1 191 ? 0.453 -4.835 5.188 1.00 87.88 191 ALA A O 1
ATOM 1399 N N . GLU A 1 192 ? 1.569 -4.032 3.416 1.00 86.31 192 GLU A N 1
ATOM 1400 C CA . GLU A 1 192 ? 2.907 -4.415 3.898 1.00 86.31 192 GLU A CA 1
ATOM 1401 C C . GLU A 1 192 ? 3.328 -3.665 5.177 1.00 86.31 192 GLU A C 1
ATOM 1403 O O . GLU A 1 192 ? 4.104 -4.170 5.985 1.00 86.31 192 GLU A O 1
ATOM 1408 N N . VAL A 1 193 ? 2.818 -2.449 5.388 1.00 84.12 193 VAL A N 1
ATOM 1409 C CA . VAL A 1 193 ? 3.067 -1.682 6.619 1.00 84.12 193 VAL A CA 1
ATOM 1410 C C . VAL A 1 193 ? 2.294 -2.267 7.800 1.00 84.12 193 VAL A C 1
ATOM 1412 O O . VAL A 1 193 ? 2.846 -2.340 8.897 1.00 84.12 193 VAL A O 1
ATOM 1415 N N . ILE A 1 194 ? 1.025 -2.628 7.590 1.00 80.75 194 ILE A N 1
ATOM 1416 C CA . ILE A 1 194 ? 0.109 -3.105 8.638 1.00 80.75 194 ILE A CA 1
ATOM 1417 C C . ILE A 1 194 ? 0.383 -4.568 8.992 1.00 80.75 194 ILE A C 1
ATOM 1419 O O . ILE A 1 194 ? 0.393 -4.915 10.170 1.00 80.75 194 ILE A O 1
ATOM 1423 N N . ASP A 1 195 ? 0.606 -5.404 7.982 1.00 79.88 195 ASP A N 1
ATOM 1424 C CA . ASP A 1 195 ? 0.849 -6.837 8.115 1.00 79.88 195 ASP A CA 1
ATOM 1425 C C . ASP A 1 195 ? 2.079 -7.215 7.270 1.00 79.88 195 ASP A C 1
ATOM 1427 O O . ASP A 1 195 ? 1.940 -7.612 6.108 1.00 79.88 195 ASP A O 1
ATOM 1431 N N . PRO A 1 196 ? 3.302 -7.020 7.805 1.00 75.00 196 PRO A N 1
ATOM 1432 C CA . PRO A 1 196 ? 4.535 -7.317 7.085 1.00 75.00 196 PRO A CA 1
ATOM 1433 C C . PRO A 1 196 ? 4.578 -8.793 6.700 1.00 75.00 196 PRO A C 1
ATOM 1435 O O . PRO A 1 196 ? 4.538 -9.678 7.558 1.00 75.00 196 PRO A O 1
ATOM 1438 N N . THR A 1 197 ? 4.669 -9.083 5.404 1.00 63.16 197 THR A N 1
ATOM 1439 C CA . THR A 1 197 ? 4.524 -10.459 4.928 1.00 63.16 197 THR A CA 1
ATOM 1440 C C . THR A 1 197 ? 5.846 -11.062 4.471 1.00 63.16 197 THR A C 1
ATOM 1442 O O . THR A 1 197 ? 6.334 -10.768 3.389 1.00 63.16 197 THR A O 1
ATOM 1445 N N . ALA A 1 198 ? 6.355 -12.008 5.270 1.00 61.72 198 ALA A N 1
ATOM 1446 C CA . ALA A 1 198 ? 7.521 -12.865 5.022 1.00 61.72 198 ALA A CA 1
ATOM 1447 C C . ALA A 1 198 ? 8.818 -12.128 4.621 1.00 61.72 198 ALA A C 1
ATOM 1449 O O . ALA A 1 198 ? 8.974 -11.681 3.485 1.00 61.72 198 ALA A O 1
ATOM 1450 N N . ASP A 1 199 ? 9.813 -12.166 5.513 1.00 68.44 199 ASP A N 1
ATOM 1451 C CA . ASP A 1 199 ? 11.085 -11.412 5.507 1.00 68.44 199 ASP A CA 1
ATOM 1452 C C . ASP A 1 199 ? 11.924 -11.421 4.211 1.00 68.44 199 ASP A C 1
ATOM 1454 O O . ASP A 1 199 ? 12.902 -10.682 4.096 1.00 68.44 199 ASP A O 1
ATOM 1458 N N . HIS A 1 200 ? 11.594 -12.257 3.224 1.00 78.25 200 HIS A N 1
ATOM 1459 C CA . HIS A 1 200 ? 12.421 -12.510 2.042 1.00 78.25 200 HIS A CA 1
ATOM 1460 C C . HIS A 1 200 ? 11.669 -12.441 0.707 1.00 78.25 200 HIS A C 1
ATOM 1462 O O . HIS A 1 200 ? 12.199 -12.879 -0.317 1.00 78.25 200 HIS A O 1
ATOM 1468 N N . CYS A 1 201 ? 10.436 -11.930 0.676 1.00 85.50 201 CYS A N 1
ATOM 1469 C CA . CYS A 1 201 ? 9.662 -11.810 -0.559 1.00 85.50 201 CYS A CA 1
ATOM 1470 C C . CYS A 1 201 ? 9.495 -10.354 -0.985 1.0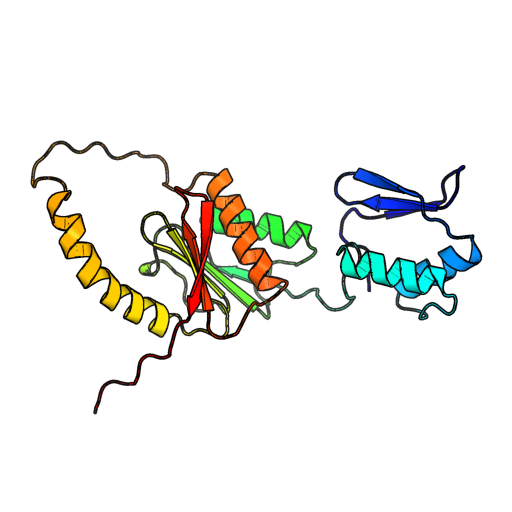0 85.50 201 CYS A C 1
ATOM 1472 O O . CYS A 1 201 ? 9.149 -9.503 -0.184 1.00 85.50 201 CYS A O 1
ATOM 1474 N N . VAL A 1 202 ? 9.668 -10.069 -2.275 1.00 90.00 202 VAL A N 1
ATOM 1475 C CA . VAL A 1 202 ? 9.214 -8.798 -2.854 1.00 90.00 202 VAL A CA 1
ATOM 1476 C C . VAL A 1 202 ? 7.847 -8.977 -3.480 1.00 90.00 202 VAL A C 1
ATOM 1478 O O . VAL A 1 202 ? 7.568 -10.002 -4.113 1.00 90.00 202 VAL A O 1
ATOM 1481 N N . THR A 1 203 ? 7.017 -7.952 -3.359 1.00 92.31 203 THR A N 1
ATOM 1482 C CA . THR A 1 203 ? 5.710 -7.904 -4.006 1.00 92.31 203 THR A CA 1
ATOM 1483 C C . THR A 1 203 ? 5.839 -7.145 -5.320 1.00 92.31 203 THR A C 1
ATOM 1485 O O . THR A 1 203 ? 6.325 -6.018 -5.356 1.00 92.31 203 THR A O 1
ATOM 1488 N N . ALA A 1 204 ? 5.422 -7.768 -6.418 1.00 92.12 204 ALA A N 1
ATOM 1489 C CA . ALA A 1 204 ? 5.334 -7.161 -7.736 1.00 92.12 204 ALA A CA 1
ATOM 1490 C C . ALA A 1 204 ? 3.866 -6.959 -8.118 1.00 92.12 204 ALA A C 1
ATOM 1492 O O . ALA A 1 204 ? 3.061 -7.883 -8.040 1.00 92.12 204 ALA A O 1
ATOM 1493 N N . ILE A 1 205 ? 3.540 -5.750 -8.556 1.00 93.25 205 ILE A N 1
ATOM 1494 C CA . ILE A 1 205 ? 2.191 -5.318 -8.912 1.00 93.25 205 ILE A CA 1
ATOM 1495 C C . ILE A 1 205 ? 2.208 -5.000 -10.400 1.00 93.25 205 ILE A C 1
ATOM 1497 O O . ILE A 1 205 ? 2.875 -4.058 -10.819 1.00 93.25 205 ILE A O 1
ATOM 1501 N N . ASP A 1 206 ? 1.527 -5.792 -11.219 1.00 90.06 206 ASP A N 1
ATOM 1502 C CA . ASP A 1 206 ? 1.458 -5.575 -12.663 1.00 90.06 206 ASP A CA 1
ATOM 1503 C C . ASP A 1 206 ? 0.241 -4.714 -13.014 1.00 90.06 206 ASP A C 1
ATOM 1505 O O . ASP A 1 206 ? -0.890 -5.193 -12.982 1.00 90.06 206 ASP A O 1
ATOM 1509 N N . LEU A 1 207 ? 0.467 -3.446 -13.372 1.00 84.69 207 LEU A N 1
ATOM 1510 C CA . LEU A 1 207 ? -0.613 -2.478 -13.599 1.00 84.69 207 LEU A CA 1
ATOM 1511 C C . LEU A 1 207 ? -1.461 -2.775 -14.841 1.00 84.69 207 LEU A C 1
ATOM 1513 O O . LEU A 1 207 ? -2.557 -2.242 -14.967 1.00 84.69 207 LEU A O 1
ATOM 1517 N N . ARG A 1 208 ? -0.996 -3.637 -15.755 1.00 82.69 208 ARG A N 1
ATOM 1518 C CA . ARG A 1 208 ? -1.788 -4.035 -16.932 1.00 82.69 208 ARG A CA 1
ATOM 1519 C C . ARG A 1 208 ? -2.854 -5.061 -16.585 1.00 82.69 208 ARG A C 1
ATOM 1521 O O . ARG A 1 208 ? -3.878 -5.134 -17.251 1.00 82.69 208 ARG A O 1
ATOM 1528 N N . THR A 1 209 ? -2.567 -5.894 -15.590 1.00 85.06 209 THR A N 1
ATOM 1529 C CA . THR A 1 209 ? -3.410 -7.036 -15.206 1.00 85.06 209 THR A CA 1
ATOM 1530 C C . THR A 1 209 ? -3.978 -6.902 -13.799 1.00 85.06 209 THR A C 1
ATOM 1532 O O . THR A 1 209 ? -4.743 -7.761 -13.376 1.00 85.06 209 THR A O 1
ATOM 1535 N N . LEU A 1 210 ? -3.571 -5.858 -13.067 1.00 84.31 210 LEU A N 1
ATOM 1536 C CA . LEU A 1 210 ? -3.821 -5.650 -11.639 1.00 84.31 210 LEU A CA 1
ATOM 1537 C C . LEU A 1 210 ? -3.408 -6.852 -10.777 1.00 84.31 210 LEU A C 1
ATOM 1539 O O . LEU A 1 210 ? -3.886 -7.044 -9.661 1.00 84.31 210 LEU A O 1
ATOM 1543 N N . ARG A 1 211 ? -2.499 -7.684 -11.295 1.00 89.62 211 ARG A N 1
ATOM 1544 C CA . ARG A 1 211 ? -2.054 -8.894 -10.620 1.00 89.62 211 ARG A CA 1
ATOM 1545 C C . ARG A 1 211 ? -0.959 -8.551 -9.624 1.00 89.62 211 ARG A C 1
ATOM 1547 O O . ARG A 1 211 ? 0.039 -7.927 -9.981 1.00 89.62 211 ARG A O 1
ATOM 1554 N N . VAL A 1 212 ? -1.123 -9.051 -8.406 1.00 91.12 212 VAL A N 1
ATOM 1555 C CA . VAL A 1 212 ? -0.114 -8.997 -7.351 1.00 91.12 212 VAL A CA 1
ATOM 1556 C C . VAL A 1 212 ? 0.563 -10.362 -7.259 1.00 91.12 212 VAL A C 1
ATOM 1558 O O . VAL A 1 212 ? -0.100 -11.393 -7.130 1.00 91.12 212 VAL A O 1
ATOM 1561 N N . THR A 1 213 ? 1.887 -10.396 -7.378 1.00 90.06 213 THR A N 1
ATOM 1562 C CA . THR A 1 213 ? 2.686 -11.619 -7.246 1.00 90.06 213 THR A CA 1
ATOM 1563 C C . THR A 1 213 ? 3.820 -11.415 -6.264 1.00 90.06 213 THR A C 1
ATOM 1565 O O . THR A 1 213 ? 4.445 -10.360 -6.233 1.00 90.06 213 THR A O 1
ATOM 1568 N N . ARG A 1 214 ? 4.128 -12.452 -5.487 1.00 88.94 214 ARG A N 1
ATOM 1569 C CA . ARG A 1 214 ? 5.278 -12.454 -4.584 1.00 88.94 214 ARG A CA 1
ATOM 1570 C C . ARG A 1 214 ? 6.425 -13.241 -5.190 1.00 88.94 214 ARG A C 1
ATOM 1572 O O . ARG A 1 214 ? 6.216 -14.284 -5.812 1.00 88.94 214 ARG A O 1
ATOM 1579 N N . HIS A 1 215 ? 7.633 -12.727 -5.014 1.00 85.75 215 HIS A N 1
ATOM 1580 C CA . HIS A 1 215 ? 8.849 -13.344 -5.519 1.00 85.75 215 HIS A CA 1
ATOM 1581 C C . HIS A 1 215 ? 9.889 -13.427 -4.405 1.00 85.75 215 HIS A C 1
ATOM 1583 O O . HIS A 1 215 ? 10.247 -12.384 -3.856 1.00 85.75 215 HIS A O 1
ATOM 1589 N N . PRO A 1 216 ? 10.413 -14.622 -4.088 1.00 86.75 216 PRO A N 1
ATOM 1590 C CA . PRO A 1 216 ? 11.499 -14.731 -3.131 1.00 86.75 216 PRO A CA 1
ATOM 1591 C C . PRO A 1 216 ? 12.750 -14.042 -3.686 1.00 86.75 216 PRO A C 1
ATOM 1593 O O . PRO A 1 216 ? 13.137 -14.251 -4.842 1.00 86.75 216 PRO A O 1
ATOM 1596 N N . ILE A 1 217 ? 13.394 -13.234 -2.852 1.00 84.31 217 ILE A N 1
ATOM 1597 C CA . ILE A 1 217 ? 14.683 -12.613 -3.134 1.00 84.31 217 ILE A CA 1
ATOM 1598 C C . ILE A 1 217 ? 15.717 -13.274 -2.245 1.00 84.31 217 ILE A C 1
ATOM 1600 O O . ILE A 1 217 ? 15.764 -13.078 -1.038 1.00 84.31 217 ILE A O 1
ATOM 1604 N N . LEU A 1 218 ? 16.564 -14.077 -2.877 1.00 80.75 218 LEU A N 1
ATOM 1605 C CA . LEU A 1 218 ? 17.719 -14.650 -2.208 1.00 80.75 218 LEU A CA 1
ATOM 1606 C C . LEU A 1 218 ? 18.836 -13.586 -2.146 1.00 80.75 218 LEU A C 1
ATOM 1608 O O . LEU A 1 218 ? 19.003 -12.831 -3.111 1.00 80.75 218 LEU A O 1
ATOM 1612 N N . PRO A 1 219 ? 19.648 -13.534 -1.083 1.00 79.56 219 PRO A N 1
ATOM 1613 C CA . PRO A 1 219 ? 20.809 -12.650 -1.038 1.00 79.56 219 PRO A CA 1
ATOM 1614 C C . PRO A 1 219 ? 21.731 -12.866 -2.247 1.00 79.56 219 PRO A C 1
ATOM 1616 O O . PRO A 1 219 ? 21.838 -13.981 -2.775 1.00 79.56 219 PRO A O 1
ATOM 1619 N N . VAL A 1 220 ?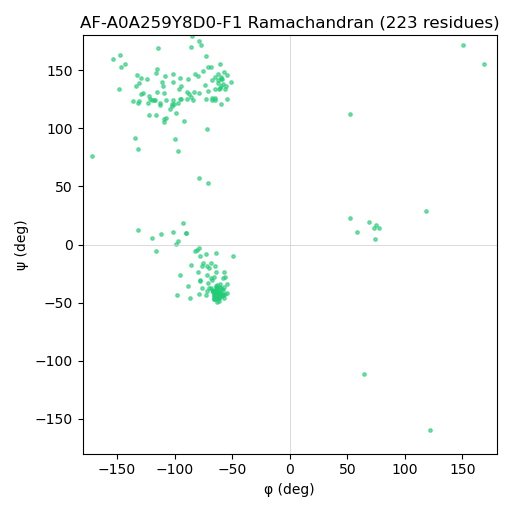 22.367 -11.803 -2.733 1.00 78.31 220 VAL A N 1
ATOM 1620 C CA . VAL A 1 220 ? 23.444 -11.905 -3.723 1.00 78.31 220 VAL A CA 1
ATOM 1621 C C . VAL A 1 220 ? 24.765 -12.049 -2.957 1.00 78.31 220 VAL A C 1
ATOM 1623 O O . VAL A 1 220 ? 25.031 -11.232 -2.072 1.00 78.31 220 VAL A O 1
ATOM 1626 N N . PRO A 1 221 ? 25.574 -13.094 -3.226 1.00 75.00 221 PRO A N 1
ATOM 1627 C CA . PRO A 1 221 ? 26.865 -13.258 -2.567 1.00 75.00 221 PRO A CA 1
ATOM 1628 C C . PRO A 1 221 ? 27.794 -12.090 -2.908 1.00 75.00 221 PRO A C 1
ATOM 1630 O O . PRO A 1 221 ? 27.743 -11.555 -4.019 1.00 75.00 221 PRO A O 1
ATOM 1633 N N . GLU A 1 222 ? 28.645 -11.704 -1.957 1.00 74.06 222 GLU A N 1
ATOM 1634 C CA . GLU A 1 222 ? 29.678 -10.700 -2.213 1.00 74.06 222 GLU A CA 1
ATOM 1635 C C . GLU A 1 222 ? 30.596 -11.165 -3.356 1.00 74.06 222 GLU A C 1
ATOM 1637 O O . GLU A 1 222 ? 30.890 -12.362 -3.463 1.00 74.06 222 GLU A O 1
ATOM 1642 N N . PRO A 1 223 ? 31.043 -10.249 -4.233 1.00 70.31 223 PRO A N 1
ATOM 1643 C CA . PRO A 1 223 ? 31.994 -10.602 -5.273 1.00 70.31 223 PRO A CA 1
ATOM 1644 C C . PRO A 1 223 ? 33.290 -11.138 -4.638 1.00 70.31 223 PRO A C 1
ATOM 1646 O O . PRO A 1 223 ? 33.708 -10.635 -3.590 1.00 70.31 223 PRO A O 1
ATOM 1649 N N . PRO A 1 224 ? 33.935 -12.151 -5.247 1.00 63.62 224 PRO A N 1
ATOM 1650 C CA . PRO A 1 224 ? 35.222 -12.638 -4.768 1.00 63.62 224 PRO A CA 1
ATOM 1651 C C . PRO A 1 224 ? 36.243 -11.492 -4.758 1.00 63.62 224 PRO A C 1
ATOM 1653 O O . PRO A 1 224 ? 36.259 -10.668 -5.676 1.00 63.62 224 PRO A O 1
ATOM 1656 N N . ARG A 1 225 ? 37.042 -11.437 -3.688 1.00 64.94 225 ARG A N 1
ATOM 1657 C CA . ARG A 1 225 ? 38.115 -10.453 -3.497 1.00 64.94 225 ARG A CA 1
ATOM 1658 C C . ARG A 1 225 ? 39.346 -10.794 -4.323 1.00 64.94 225 ARG A C 1
ATOM 1660 O O . ARG A 1 225 ? 39.628 -12.005 -4.465 1.00 64.94 225 ARG A O 1
#

Secondary structure (DSSP, 8-state):
-EEPTT-EEEEETTEEEEEPTT--EEEE---HHHHHHHHHHHTTS----SHHHHHHHHHHHHTT-EE-S-----EEEE--SHHHHHHHHHHHHTT----TT-SEEEEEESS-GGGPPS--SEEEEEETTEEEEE-TTS-HHHHHHHHHHHHHHHHHHHGGGSPPTT------SS-S--HHHHHHHHHHHHHHHHS---TTEEEEEETTTTEEEEEE-PPPPPPP-

Solvent-accessible surface area (backbone atoms only — not comparable to full-atom values): 12779 Å² total; per-residue (Å²): 56,35,66,28,62,74,38,49,76,48,81,50,100,91,44,34,34,40,34,39,66,87,70,49,77,42,82,45,100,54,55,72,71,41,44,51,33,38,52,34,33,41,68,59,74,43,79,48,84,54,68,65,30,44,51,50,53,50,50,34,46,76,71,58,48,40,39,67,70,84,47,81,52,26,37,25,72,43,47,87,38,65,39,35,55,38,31,54,57,51,37,50,61,74,55,30,45,74,40,95,84,32,89,41,30,34,13,31,19,76,86,17,68,89,68,41,57,90,81,39,51,29,40,36,24,31,56,92,67,25,39,37,41,35,42,66,65,43,60,67,64,37,54,52,51,54,46,54,62,52,44,64,67,50,45,73,67,47,63,82,72,54,81,59,89,93,53,94,76,90,74,79,90,65,70,95,67,47,71,71,54,16,43,55,51,20,52,55,54,48,45,45,69,77,54,70,69,61,66,42,41,32,41,37,36,32,69,89,74,74,44,75,48,77,44,80,58,69,82,66,78,79,78,87,130

Sequence (225 aa):
MKLAPRTELYESDSGFVLRTADDEHFALALDRDEFDQLAQALAGSVAPVSAKPKTALSALLTAGHVVPDSSTEEVAVLGCGSVAAALVGMLGRVGKSTGHAATRSISVSDDGVEFLGSGGSISCFRDGNRYVVVPEGVRLTDVTMRRAASRRNRQRIEDGYAPRAGGLRLISSIHPVSDAAAEFVAAQVLAEVIDPTADHCVTAIDLRTLRVTRHPILPVPEPPR

Foldseek 3Di:
DAFWPCWDWDADPVGIWIQDNVRDIDHQPDDPVLVVQLVCVNVVNDHRDDDRSNVVNVVCVVVLRHDDPPDCQAEEEADDDLLSVLLCVVCVNRVHHHDPPHPAYEWEELPAPVPTDPDHLWYWYDDPQKIKIDHNLDDVVLVVVVVVVVVVVVCVVCVVVDDDVVDDDDDDPDRSADNVNSNLSSVVNVCCVVPPPDSFWMWMQRNVVRDIDIDGRDGDDDDDD

pLDDT: mean 82.39, std 10.0, range [47.31, 93.81]

Nearest PDB structures (foldseek):
  6gri-assembly1_2-2  TM=3.891E-01  e=1.611E-05  Escherichia coli
  1zfn-assembly1_B  TM=5.315E-01  e=3.915E-01  Escherichia coli
  5iaa-assembly1_A  TM=4.502E-01  e=1.895E-01  Homo sapiens
  1zkm-assembly2_D  TM=3.383E-01  e=4.694E-01  Escherichia coli

Mean predicted aligned error: 13.26 Å

Radius of gyration: 22.91 Å; Cα contacts (8 Å, |Δi|>4): 353; chains: 1; bounding box: 72×28×69 Å